Protein AF-D8LXJ6-F1 (afdb_monomer)

InterPro domains:
  IPR001680 WD40 repeat [PF00400] (266-292)
  IPR001680 WD40 repeat [PS50082] (267-301)
  IPR001680 WD40 repeat [SM00320] (244-292)
  IPR013766 Thioredoxin domain [PF00085] (9-90)
  IPR013766 Thioredoxin domain [PS51352] (1-94)
  IPR015943 WD40/YVTN repeat-like-containing domain superfamily [G3DSA:2.130.10.10] (160-304)
  IPR017937 Thioredoxin, conserved site [PS00194] (11-29)
  IPR036249 Thioredoxin-like superfamily [SSF52833] (8-91)
  IPR036322 WD40-repeat-containing domain superfamily [SSF50978] (181-303)

Mean predicted aligned error: 17.0 Å

Sequence (304 aa):
MTTGATTGRWFVKFYAPWCGHCKRLAPTWEELAEATLNEVNIAEVDATQNPQLSKLYNIQGFPTLLFFDSGKYATYNGGRDLDSLKDFVHEGYKSASFSNCPSLPSWYETYIEDLSQRAGRHLGADPFVTCFALMGSGMVIGIVATLVVHCCCCRKPRYEPVSDEKKNDSCKRQSAIMHRKLFILCDNRQIVVYDLATSPTLLCEKESLLKFSLRSIAAFTDGNGYVVGSIEGRVGVEYISSSEQEKPFSFRCHRKTDAYNELCYPVNSICVHPLYRTFATGGADGSVCIWDASAKKRLAIFQE

Structure (mmCIF, N/CA/C/O backbone):
data_AF-D8LXJ6-F1
#
_entry.id   AF-D8LXJ6-F1
#
loop_
_atom_site.group_PDB
_atom_site.id
_atom_site.type_symbol
_atom_site.label_atom_id
_atom_site.label_alt_id
_atom_site.label_comp_id
_atom_site.label_asym_id
_atom_site.label_entity_id
_atom_site.label_seq_id
_atom_site.pdbx_PDB_ins_code
_atom_site.Cartn_x
_atom_site.Cartn_y
_atom_site.Cartn_z
_atom_site.occupancy
_atom_site.B_iso_or_equiv
_atom_site.auth_seq_id
_atom_site.auth_comp_id
_atom_site.auth_asym_id
_atom_site.auth_atom_id
_atom_site.pdbx_PDB_model_num
ATOM 1 N N . MET A 1 1 ? 14.697 1.659 -7.379 1.00 31.14 1 MET A N 1
ATOM 2 C CA . MET A 1 1 ? 15.218 2.740 -8.237 1.00 31.14 1 MET A CA 1
ATOM 3 C C . MET A 1 1 ? 14.258 2.874 -9.401 1.00 31.14 1 MET A C 1
ATOM 5 O O . MET A 1 1 ? 14.197 1.983 -10.233 1.00 31.14 1 MET A O 1
ATOM 9 N N . THR A 1 2 ? 13.407 3.893 -9.367 1.00 31.81 2 THR A N 1
ATOM 10 C CA . THR A 1 2 ? 12.465 4.226 -10.439 1.00 31.81 2 THR A CA 1
ATOM 11 C C . THR A 1 2 ? 13.266 4.676 -11.655 1.00 31.81 2 THR A C 1
ATOM 13 O O . THR A 1 2 ? 14.011 5.650 -11.582 1.00 31.81 2 THR A O 1
ATOM 16 N N . THR A 1 3 ? 13.165 3.922 -12.747 1.00 44.19 3 THR A N 1
ATOM 17 C CA . THR A 1 3 ? 13.714 4.287 -14.053 1.00 44.19 3 THR A CA 1
ATOM 18 C C . THR A 1 3 ? 13.181 5.662 -14.432 1.00 44.19 3 THR A C 1
ATOM 20 O O . THR A 1 3 ? 11.970 5.883 -14.411 1.00 44.19 3 THR A O 1
ATOM 23 N N . GLY A 1 4 ? 14.085 6.602 -14.713 1.00 40.41 4 GLY A N 1
ATOM 24 C CA . GLY A 1 4 ? 13.726 7.943 -15.149 1.00 40.41 4 GLY A CA 1
ATOM 25 C C . GLY A 1 4 ? 12.816 7.858 -16.367 1.00 40.41 4 GLY A C 1
ATOM 26 O O . GLY A 1 4 ? 13.249 7.449 -17.440 1.00 40.41 4 GLY A O 1
ATOM 27 N N . ALA A 1 5 ? 11.550 8.221 -16.188 1.00 42.09 5 ALA A N 1
ATOM 28 C CA . ALA A 1 5 ? 10.666 8.522 -17.294 1.00 42.09 5 ALA A CA 1
ATOM 29 C C . ALA A 1 5 ? 11.186 9.816 -17.926 1.00 42.09 5 ALA A C 1
ATOM 31 O O . ALA A 1 5 ? 10.857 10.912 -17.478 1.00 42.09 5 ALA A O 1
ATOM 32 N N . THR A 1 6 ? 12.052 9.709 -18.930 1.00 52.50 6 THR A N 1
ATOM 33 C CA . THR A 1 6 ? 12.265 10.824 -19.845 1.00 52.50 6 THR A CA 1
ATOM 34 C C . THR A 1 6 ? 10.970 10.955 -20.643 1.00 52.50 6 THR A C 1
ATOM 36 O O . THR A 1 6 ? 10.629 10.102 -21.456 1.00 52.50 6 THR A O 1
ATOM 39 N N . THR A 1 7 ? 10.175 11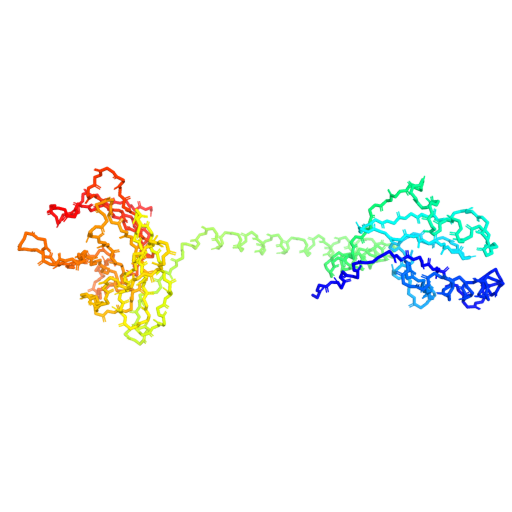.982 -20.350 1.00 62.81 7 THR A N 1
ATOM 40 C CA . THR A 1 7 ? 8.855 12.243 -20.953 1.00 62.81 7 THR A CA 1
ATOM 41 C C . THR A 1 7 ? 8.963 12.774 -22.390 1.00 62.81 7 THR A C 1
ATOM 43 O O . THR A 1 7 ? 8.296 13.739 -22.751 1.00 62.81 7 THR A O 1
ATOM 46 N N . GLY A 1 8 ? 9.835 12.184 -23.211 1.00 78.88 8 GLY A N 1
ATOM 47 C CA . GLY A 1 8 ? 10.121 12.621 -24.577 1.00 78.88 8 GLY A CA 1
ATOM 48 C C . GLY A 1 8 ? 10.236 11.454 -25.553 1.00 78.88 8 GLY A C 1
ATOM 49 O O . GLY A 1 8 ? 10.455 10.313 -25.151 1.00 78.88 8 GLY A O 1
ATOM 50 N N . ARG A 1 9 ? 10.096 11.757 -26.845 1.00 90.88 9 ARG A N 1
ATOM 51 C CA . ARG A 1 9 ? 10.337 10.813 -27.942 1.00 90.88 9 ARG A CA 1
ATOM 52 C C . ARG A 1 9 ? 11.842 10.599 -28.105 1.00 90.88 9 ARG A C 1
ATOM 54 O O . ARG A 1 9 ? 12.604 11.566 -28.020 1.00 90.88 9 ARG A O 1
ATOM 61 N N . TRP A 1 10 ? 12.262 9.358 -28.335 1.00 93.06 10 TRP A N 1
ATOM 62 C CA . TRP A 1 10 ? 13.668 9.012 -28.560 1.00 93.06 10 TRP A CA 1
ATOM 63 C C . TRP A 1 10 ? 13.839 8.217 -29.839 1.00 93.06 10 TRP A C 1
ATOM 65 O O . TRP A 1 10 ? 13.091 7.278 -30.085 1.00 93.06 10 TRP A O 1
ATOM 75 N N . PHE A 1 11 ? 14.876 8.519 -30.606 1.00 95.19 11 PHE A N 1
ATOM 76 C CA . PHE A 1 11 ? 15.315 7.677 -31.705 1.00 95.19 11 PHE A CA 1
ATOM 77 C C . PHE A 1 11 ? 16.725 7.178 -31.405 1.00 95.19 11 PHE A C 1
ATOM 79 O O . PHE A 1 11 ? 17.663 7.961 -31.267 1.00 95.19 11 PHE A O 1
ATOM 86 N N . VAL A 1 12 ? 16.864 5.865 -31.227 1.00 95.50 12 VAL A N 1
ATOM 87 C CA . VAL A 1 12 ? 18.067 5.246 -30.668 1.00 95.50 12 VAL A CA 1
ATOM 88 C C . VAL A 1 12 ? 18.704 4.308 -31.685 1.00 95.50 12 VAL A C 1
ATOM 90 O O . VAL A 1 12 ? 18.067 3.376 -32.184 1.00 95.50 12 VAL A O 1
ATOM 93 N N . LYS A 1 13 ? 19.993 4.524 -31.950 1.00 95.69 13 LYS A N 1
ATOM 94 C CA . LYS A 1 13 ? 20.835 3.664 -32.787 1.00 95.69 13 LYS A CA 1
ATOM 95 C C . LYS A 1 13 ? 21.607 2.671 -31.922 1.00 95.69 13 LYS A C 1
ATOM 97 O O . LYS A 1 13 ? 22.532 3.052 -31.209 1.00 95.69 13 LYS A O 1
ATOM 102 N N . PHE A 1 14 ? 21.289 1.388 -32.051 1.00 96.38 14 PHE A N 1
ATOM 103 C CA . PHE A 1 14 ? 22.109 0.302 -31.516 1.00 96.38 14 PHE A CA 1
ATOM 104 C C . PHE A 1 14 ? 23.222 -0.028 -32.508 1.00 96.38 14 PHE A C 1
ATOM 106 O O . PHE A 1 14 ? 22.954 -0.395 -33.659 1.00 96.38 14 PHE A O 1
ATOM 113 N N . TYR A 1 15 ? 24.473 0.112 -32.072 1.00 95.81 15 TYR A N 1
ATOM 114 C CA . TYR A 1 15 ? 25.644 -0.064 -32.926 1.00 95.81 15 TYR A CA 1
ATOM 115 C C . TYR A 1 15 ? 26.722 -0.941 -32.286 1.00 95.81 15 TYR A C 1
ATOM 117 O O . TYR A 1 15 ? 26.699 -1.219 -31.090 1.00 95.81 15 TYR A O 1
ATOM 125 N N . ALA A 1 16 ? 27.677 -1.356 -33.120 1.00 95.06 16 ALA A N 1
ATOM 126 C CA . ALA A 1 16 ? 28.926 -1.973 -32.695 1.00 95.06 16 ALA A CA 1
ATOM 127 C C . ALA A 1 16 ? 30.115 -1.209 -33.309 1.00 95.06 16 ALA A C 1
ATOM 129 O O . ALA A 1 16 ? 30.064 -0.876 -34.500 1.00 95.06 16 ALA A O 1
ATOM 130 N N . PRO A 1 17 ? 31.201 -0.954 -32.554 1.00 92.38 17 PRO A N 1
ATOM 131 C CA . PRO A 1 17 ? 32.297 -0.074 -32.981 1.00 92.38 17 PRO A CA 1
ATOM 132 C C . PRO A 1 17 ? 33.090 -0.609 -34.182 1.00 92.38 17 PRO A C 1
ATOM 134 O O . PRO A 1 17 ? 33.718 0.148 -34.921 1.00 92.38 17 PRO A O 1
ATOM 137 N N . TRP A 1 18 ? 33.056 -1.918 -34.421 1.00 92.56 18 TRP A N 1
ATOM 138 C CA . TRP A 1 18 ? 33.720 -2.57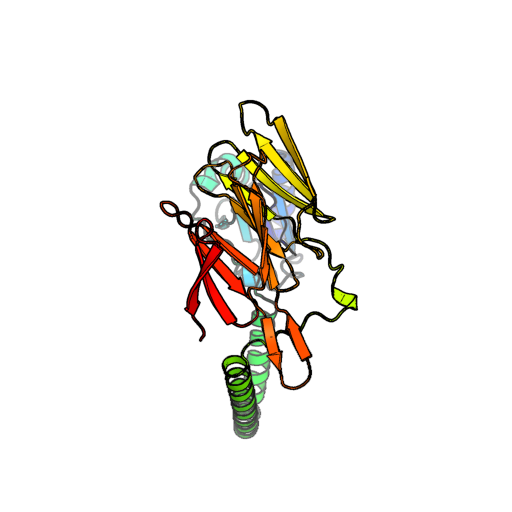2 -35.551 1.00 92.56 18 TRP A CA 1
ATOM 139 C C . TRP A 1 18 ? 32.840 -2.664 -36.810 1.00 92.56 18 TRP A C 1
ATOM 141 O O . TRP A 1 18 ? 33.346 -2.995 -37.881 1.00 92.56 18 TRP A O 1
ATOM 151 N N . CYS A 1 19 ? 31.542 -2.351 -36.733 1.00 94.25 19 CYS A N 1
ATOM 152 C CA . CYS A 1 19 ? 30.626 -2.516 -37.859 1.00 94.25 19 CYS A CA 1
ATOM 153 C C . CYS A 1 19 ? 30.792 -1.403 -38.907 1.00 94.25 19 CYS A C 1
ATOM 155 O O . CYS A 1 19 ? 30.527 -0.226 -38.650 1.00 94.25 19 CYS A O 1
ATOM 157 N N . GLY A 1 20 ? 31.162 -1.782 -40.135 1.00 93.50 20 GLY A N 1
ATOM 158 C CA . GLY A 1 20 ? 31.328 -0.840 -41.247 1.00 93.50 20 GL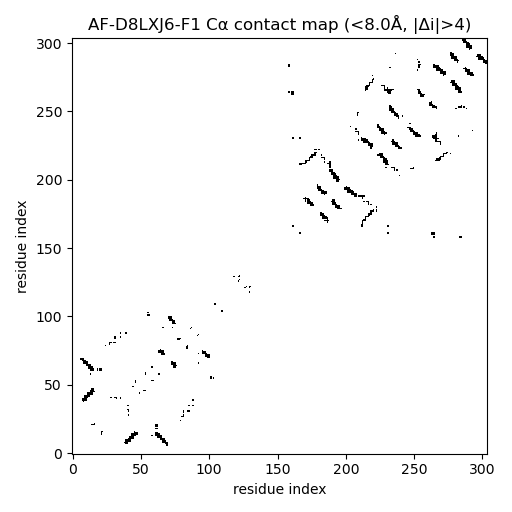Y A CA 1
ATOM 159 C C . GLY A 1 20 ? 30.043 -0.091 -41.628 1.00 93.50 20 GLY A C 1
ATOM 160 O O . GLY A 1 20 ? 30.111 1.079 -41.995 1.00 93.50 20 GLY A O 1
ATOM 161 N N . HIS A 1 21 ? 28.868 -0.721 -41.503 1.00 93.06 21 HIS A N 1
ATOM 162 C CA . HIS A 1 21 ? 27.578 -0.063 -41.759 1.00 93.06 21 HIS A CA 1
ATOM 163 C C . HIS A 1 21 ? 27.251 0.999 -40.700 1.00 93.06 21 HIS A C 1
ATOM 165 O O . HIS A 1 21 ? 26.726 2.054 -41.045 1.00 93.06 21 HIS A O 1
ATOM 171 N N . CYS A 1 22 ? 27.602 0.755 -39.433 1.00 93.81 22 CYS A N 1
ATOM 172 C CA . CYS A 1 22 ? 27.431 1.729 -38.353 1.00 93.81 22 CYS A CA 1
ATOM 173 C C . CYS A 1 22 ? 28.319 2.957 -38.557 1.00 93.81 22 CYS A C 1
ATOM 175 O O . CYS A 1 22 ? 27.839 4.077 -38.423 1.00 93.81 22 CYS A O 1
ATOM 177 N N . LYS A 1 23 ? 29.587 2.749 -38.939 1.00 94.12 23 LYS A N 1
ATOM 178 C CA . LYS A 1 23 ? 30.531 3.845 -39.208 1.00 94.12 23 LYS A CA 1
ATOM 179 C C . LYS A 1 23 ? 30.070 4.748 -40.351 1.00 94.12 23 LYS A C 1
ATOM 181 O O . LYS A 1 23 ? 30.224 5.955 -40.257 1.00 94.12 23 LYS A O 1
ATOM 186 N N . ARG A 1 24 ? 29.474 4.176 -41.406 1.00 94.75 24 ARG A N 1
ATOM 187 C CA . ARG A 1 24 ? 28.915 4.963 -42.521 1.00 94.75 24 ARG A CA 1
ATOM 188 C C . ARG A 1 24 ? 27.677 5.771 -42.132 1.00 94.75 24 ARG A C 1
ATOM 190 O O . ARG A 1 24 ? 27.473 6.833 -42.695 1.00 94.75 24 ARG A O 1
ATOM 197 N N . LEU A 1 25 ? 26.872 5.271 -41.194 1.00 94.69 25 LEU A N 1
ATOM 198 C CA . LEU A 1 25 ? 25.672 5.960 -40.707 1.00 94.69 25 LEU A CA 1
ATOM 199 C C . LEU A 1 25 ? 25.985 7.035 -39.653 1.00 94.69 25 LEU A C 1
ATOM 201 O O . LEU A 1 25 ? 25.170 7.922 -39.444 1.00 94.69 25 LEU A O 1
ATOM 205 N N . ALA A 1 26 ? 27.133 6.952 -38.975 1.00 94.00 26 ALA A N 1
ATOM 206 C CA . ALA A 1 26 ? 27.517 7.874 -37.907 1.00 94.00 26 ALA A CA 1
ATOM 207 C C . ALA A 1 26 ? 27.395 9.371 -38.274 1.00 94.00 26 ALA A C 1
ATOM 209 O O . ALA A 1 26 ? 26.663 10.046 -37.555 1.00 94.00 26 ALA A O 1
ATOM 210 N N . PRO A 1 27 ? 27.981 9.879 -39.382 1.00 95.62 27 PRO A N 1
ATOM 211 C CA . PRO A 1 27 ? 27.884 11.306 -39.711 1.00 95.62 27 PRO A CA 1
ATOM 212 C C . PRO A 1 27 ? 26.437 11.750 -39.970 1.00 95.62 27 PRO A C 1
ATOM 214 O O . PRO A 1 27 ? 25.983 12.747 -39.428 1.00 95.62 27 PRO A O 1
ATOM 217 N N . THR A 1 28 ? 25.660 10.952 -40.709 1.00 95.75 28 THR A N 1
ATOM 218 C CA . THR A 1 28 ? 24.237 11.231 -40.962 1.00 95.75 28 THR A CA 1
ATOM 219 C C . THR A 1 28 ? 23.403 11.219 -39.677 1.00 95.75 28 THR A C 1
ATOM 221 O O . THR A 1 28 ? 22.424 11.948 -39.559 1.00 95.75 28 THR A O 1
ATOM 224 N N . TRP A 1 29 ? 23.776 10.388 -38.701 1.00 95.88 29 TRP A N 1
ATOM 225 C CA . TRP A 1 29 ? 23.101 10.312 -37.405 1.00 95.88 29 TRP A CA 1
ATOM 226 C C . TRP A 1 29 ? 23.367 11.547 -36.537 1.00 95.88 29 TRP A C 1
ATOM 228 O O . TRP A 1 29 ? 22.466 12.003 -35.837 1.00 95.88 29 TRP A O 1
ATOM 238 N N . GLU A 1 30 ? 24.583 12.090 -36.597 1.00 95.00 30 GLU A N 1
ATOM 239 C CA . GLU A 1 30 ? 24.955 13.345 -35.931 1.00 95.00 30 GLU A CA 1
ATOM 240 C C . GLU A 1 30 ? 24.232 14.540 -36.570 1.00 95.00 30 GLU A C 1
ATOM 242 O O . GLU A 1 30 ? 23.593 15.314 -35.862 1.00 95.00 30 GLU A O 1
ATOM 247 N N . GLU A 1 31 ? 24.209 14.624 -37.905 1.00 94.88 31 GLU A N 1
ATOM 248 C CA . GLU A 1 31 ? 23.452 15.655 -38.635 1.00 94.88 31 GLU A CA 1
ATOM 249 C C . GLU A 1 31 ? 21.944 15.600 -38.335 1.00 94.88 31 GLU A C 1
ATOM 251 O O . GLU A 1 31 ? 21.286 16.635 -38.206 1.00 94.88 31 GLU A O 1
ATOM 256 N N . LEU A 1 32 ? 21.378 14.396 -38.191 1.00 94.12 32 LEU A N 1
ATOM 257 C CA . LEU A 1 32 ? 19.988 14.219 -37.767 1.00 94.12 32 LEU A CA 1
ATOM 258 C C . LEU A 1 32 ? 19.764 14.775 -36.355 1.00 94.12 32 LEU A C 1
ATOM 260 O O . LEU A 1 32 ? 18.778 15.472 -36.135 1.00 94.12 32 LEU A O 1
ATOM 264 N N . ALA A 1 33 ? 20.674 14.490 -35.418 1.00 93.44 33 ALA A N 1
ATOM 265 C CA . ALA A 1 33 ? 20.586 14.970 -34.040 1.00 93.44 33 ALA A CA 1
ATOM 266 C C . ALA A 1 33 ? 20.579 16.500 -33.950 1.00 93.44 33 ALA A C 1
ATOM 268 O O . ALA A 1 33 ? 19.810 17.062 -33.168 1.00 93.44 33 ALA A O 1
ATOM 269 N N . GLU A 1 34 ? 21.389 17.169 -34.771 1.00 92.62 34 GLU A N 1
ATOM 270 C CA . GLU A 1 34 ? 21.394 18.629 -34.868 1.00 92.62 34 GLU A CA 1
ATOM 271 C C . GLU A 1 34 ? 20.102 19.167 -35.495 1.00 92.62 34 GLU A C 1
ATOM 273 O O . GLU A 1 34 ? 19.536 20.147 -35.009 1.00 92.62 34 GLU A O 1
ATOM 278 N N . ALA A 1 35 ? 19.597 18.512 -36.544 1.00 89.62 35 ALA A N 1
ATOM 279 C CA . ALA A 1 35 ? 18.405 18.961 -37.258 1.00 89.62 35 ALA A CA 1
ATOM 280 C C . ALA A 1 35 ? 17.100 18.790 -36.462 1.00 89.62 35 ALA A C 1
ATOM 282 O O . ALA A 1 35 ? 16.162 19.553 -36.677 1.00 89.62 35 ALA A O 1
ATOM 283 N N . THR A 1 36 ? 17.020 17.808 -35.559 1.00 88.12 36 THR A N 1
ATOM 284 C CA . THR A 1 36 ? 15.800 17.494 -34.788 1.00 88.12 36 THR A CA 1
ATOM 285 C C . THR A 1 36 ? 15.872 17.963 -33.334 1.00 88.12 36 THR A C 1
ATOM 287 O O . THR A 1 36 ? 15.129 17.472 -32.475 1.00 88.12 36 THR A O 1
ATOM 290 N N . LEU A 1 37 ? 16.773 18.906 -33.040 1.00 81.12 37 LEU A N 1
ATOM 291 C CA . LEU A 1 37 ? 16.967 19.464 -31.708 1.00 81.12 37 LEU A CA 1
ATOM 292 C C . LEU A 1 37 ? 15.640 20.044 -31.178 1.00 81.12 37 LEU A C 1
ATOM 294 O O . LEU A 1 37 ? 15.038 20.913 -31.803 1.00 81.12 37 LEU A O 1
ATOM 298 N N . ASN A 1 38 ? 15.204 19.583 -30.001 1.00 81.25 38 ASN A N 1
ATOM 299 C CA . ASN A 1 38 ? 13.930 19.907 -29.328 1.00 81.25 38 ASN A CA 1
ATOM 300 C C . ASN A 1 38 ? 12.660 19.181 -29.823 1.00 81.25 38 ASN A C 1
ATOM 302 O O . ASN A 1 38 ? 11.626 19.301 -29.166 1.00 81.25 38 ASN A O 1
ATOM 306 N N . GLU A 1 39 ? 12.706 18.396 -30.905 1.00 84.88 39 GLU A N 1
ATOM 307 C CA . GLU A 1 39 ? 11.549 17.598 -31.354 1.00 84.88 39 GLU A CA 1
ATOM 308 C C . GLU A 1 39 ? 11.613 16.145 -30.875 1.00 84.88 39 GLU A C 1
ATOM 310 O O . GLU A 1 39 ? 10.650 15.621 -30.302 1.00 84.88 39 GLU A O 1
ATOM 315 N N . VAL A 1 40 ? 12.754 15.495 -31.119 1.00 90.12 40 VAL A N 1
ATOM 316 C CA . VAL A 1 40 ? 13.029 14.099 -30.767 1.00 90.12 40 VAL A CA 1
ATOM 317 C C . VAL A 1 40 ? 14.470 13.988 -30.293 1.00 90.12 40 VAL A C 1
ATOM 319 O O . VAL A 1 40 ? 15.387 14.544 -30.893 1.00 90.12 40 VAL A O 1
ATOM 322 N N . ASN A 1 41 ? 14.677 13.242 -29.213 1.00 92.12 41 ASN A N 1
ATOM 323 C CA . ASN A 1 41 ? 16.009 12.991 -28.685 1.00 92.12 41 ASN A CA 1
ATOM 324 C C . ASN A 1 41 ? 16.693 11.892 -29.503 1.00 92.12 41 ASN A C 1
ATOM 326 O O . ASN A 1 41 ? 16.208 10.761 -29.552 1.00 92.12 41 ASN A O 1
ATOM 330 N N . ILE A 1 42 ? 17.825 12.205 -30.122 1.00 94.19 42 ILE A N 1
ATOM 331 C CA . ILE A 1 42 ? 18.628 11.233 -30.864 1.00 94.19 42 ILE A CA 1
ATOM 332 C C . ILE A 1 42 ? 19.700 10.665 -29.932 1.00 94.19 42 ILE A C 1
ATOM 334 O O . ILE A 1 42 ? 20.410 11.412 -29.263 1.00 94.19 42 ILE A O 1
ATOM 338 N N . ALA A 1 43 ? 19.814 9.339 -29.865 1.00 94.38 43 ALA A N 1
ATOM 339 C CA . ALA A 1 43 ? 20.801 8.667 -29.026 1.00 94.38 43 ALA A CA 1
ATOM 340 C C . ALA A 1 43 ? 21.478 7.513 -29.761 1.00 94.38 43 ALA A C 1
ATOM 342 O O . ALA A 1 43 ? 20.975 6.974 -30.751 1.00 94.38 43 ALA A O 1
ATOM 343 N N . GLU A 1 44 ? 22.625 7.099 -29.243 1.00 94.06 44 GLU A N 1
ATOM 344 C CA . GLU A 1 44 ? 23.313 5.901 -29.688 1.00 94.06 44 GLU A CA 1
ATOM 345 C C . GLU A 1 44 ? 23.758 5.055 -28.502 1.00 94.06 44 GLU A C 1
ATOM 347 O O . GLU A 1 44 ? 24.075 5.561 -27.428 1.00 94.06 44 GLU A O 1
ATOM 352 N N . VAL A 1 45 ? 23.734 3.743 -28.701 1.00 94.44 45 VAL A N 1
ATOM 353 C CA . VAL A 1 45 ? 24.061 2.761 -27.676 1.00 94.44 45 VAL A CA 1
ATOM 354 C C . VAL A 1 45 ? 25.023 1.750 -28.267 1.00 94.44 45 VAL A C 1
ATOM 356 O O . VAL A 1 45 ? 24.698 1.065 -29.244 1.00 94.44 45 VAL A O 1
ATOM 359 N N . ASP A 1 46 ? 26.189 1.623 -27.635 1.00 94.31 46 ASP A N 1
ATOM 360 C CA . ASP A 1 46 ? 27.104 0.526 -27.918 1.00 94.31 46 ASP A CA 1
ATOM 361 C C . ASP A 1 46 ? 26.525 -0.775 -27.344 1.00 94.31 46 ASP A C 1
ATOM 363 O O . ASP A 1 46 ? 26.544 -1.040 -26.134 1.00 94.31 46 ASP A O 1
ATOM 367 N N . ALA A 1 47 ? 25.988 -1.590 -28.245 1.00 92.00 47 ALA A N 1
ATOM 368 C CA . ALA A 1 47 ? 25.386 -2.878 -27.943 1.00 92.00 47 ALA A CA 1
ATOM 369 C C . ALA A 1 47 ? 26.418 -3.923 -27.488 1.00 92.00 47 ALA A C 1
ATOM 371 O O . ALA A 1 47 ? 26.045 -4.905 -26.842 1.00 92.00 47 ALA A O 1
ATOM 372 N N . THR A 1 48 ? 27.707 -3.720 -27.792 1.00 89.94 48 THR A N 1
ATOM 373 C CA . THR A 1 48 ? 28.793 -4.636 -27.406 1.00 89.94 48 THR A CA 1
ATOM 374 C C . THR A 1 48 ? 29.170 -4.499 -25.937 1.00 89.94 48 THR A C 1
ATOM 376 O O . THR A 1 48 ? 29.480 -5.498 -25.293 1.00 89.94 48 THR A O 1
ATOM 379 N N . GLN A 1 49 ? 29.068 -3.288 -25.387 1.00 91.12 49 GLN A N 1
ATOM 380 C CA . GLN A 1 49 ? 29.265 -3.030 -23.958 1.00 91.12 49 GLN A CA 1
ATOM 381 C C . GLN A 1 49 ? 28.004 -3.331 -23.132 1.00 91.12 49 GLN A C 1
ATOM 383 O O . GLN A 1 49 ? 28.085 -3.535 -21.924 1.00 91.12 49 GLN A O 1
ATOM 388 N N . ASN A 1 50 ? 26.834 -3.402 -23.779 1.0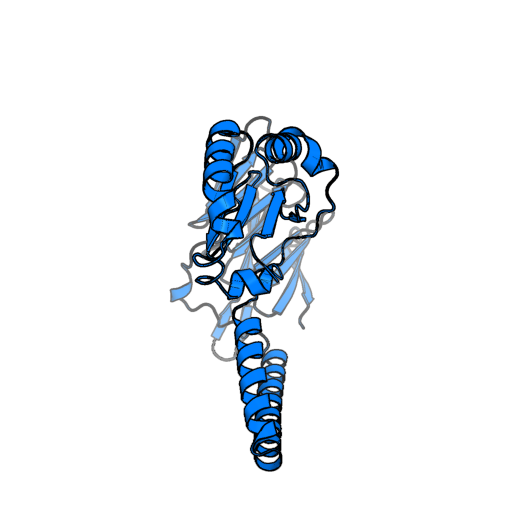0 86.88 50 ASN A N 1
ATOM 389 C CA . ASN A 1 50 ? 25.533 -3.566 -23.125 1.00 86.88 50 ASN A CA 1
ATOM 390 C C . ASN A 1 50 ? 24.770 -4.805 -23.645 1.00 86.88 50 ASN A C 1
ATOM 392 O O . ASN A 1 50 ? 23.683 -4.673 -24.217 1.00 86.88 50 ASN A O 1
ATOM 396 N N . PRO A 1 51 ? 25.282 -6.034 -23.431 1.00 84.31 51 PRO A N 1
ATOM 397 C CA . PRO A 1 51 ? 24.675 -7.254 -23.975 1.00 84.31 51 PRO A CA 1
ATOM 398 C C . PRO A 1 51 ? 23.275 -7.533 -23.411 1.00 84.31 51 PRO A C 1
ATOM 400 O O . PRO A 1 51 ? 22.421 -8.069 -24.113 1.00 84.31 51 PRO A O 1
ATOM 403 N N . GLN A 1 52 ? 23.014 -7.129 -22.163 1.00 83.81 52 GLN A N 1
ATOM 404 C CA . GLN A 1 52 ? 21.701 -7.284 -21.528 1.00 83.81 52 GLN A CA 1
ATOM 405 C C . GLN A 1 52 ? 20.624 -6.467 -22.246 1.00 83.81 52 GLN A C 1
ATOM 407 O O . GLN A 1 52 ? 19.534 -6.969 -22.503 1.00 83.81 52 GLN A O 1
ATOM 412 N N . LEU A 1 53 ? 20.946 -5.232 -22.634 1.00 87.62 53 LEU A N 1
ATOM 413 C CA . LEU A 1 53 ? 20.025 -4.359 -23.356 1.00 87.62 53 LEU A CA 1
ATOM 414 C C . LEU A 1 53 ? 19.765 -4.879 -24.778 1.00 87.62 53 LEU A C 1
ATOM 416 O O . LEU A 1 53 ? 18.632 -4.851 -25.254 1.00 87.62 53 LEU A O 1
ATOM 420 N N . SER A 1 54 ? 20.800 -5.426 -25.418 1.00 89.06 54 SER A N 1
ATOM 421 C CA . SER A 1 54 ? 20.697 -6.082 -26.725 1.00 89.06 54 SER A CA 1
ATOM 422 C C . SER A 1 54 ? 19.791 -7.313 -26.680 1.00 89.06 54 SER A C 1
ATOM 424 O O . SER A 1 54 ? 18.949 -7.479 -27.559 1.00 89.06 54 SER A O 1
ATOM 426 N N . LYS A 1 55 ? 19.906 -8.145 -25.633 1.00 87.62 55 LYS A N 1
ATOM 427 C CA . LYS A 1 55 ? 19.001 -9.283 -25.394 1.00 87.62 55 LYS A CA 1
ATOM 428 C C . LYS A 1 55 ? 17.571 -8.797 -25.139 1.00 87.62 55 LYS A C 1
ATOM 430 O O . LYS A 1 55 ? 16.639 -9.336 -25.727 1.00 87.62 55 LYS A O 1
ATOM 435 N N . LEU A 1 56 ? 17.409 -7.758 -24.316 1.00 88.38 56 LEU A N 1
ATOM 436 C CA . LEU A 1 56 ? 16.112 -7.206 -23.922 1.00 88.38 56 LEU A CA 1
ATOM 437 C C . LEU A 1 56 ? 15.297 -6.705 -25.125 1.00 88.38 56 LEU A C 1
ATOM 439 O O . LEU A 1 56 ? 14.116 -7.016 -25.234 1.00 88.38 56 LEU A O 1
ATOM 443 N N . TYR A 1 57 ? 15.932 -5.980 -26.048 1.00 90.44 57 TYR A N 1
ATOM 444 C CA . TYR A 1 57 ? 15.294 -5.468 -27.269 1.00 90.44 57 TYR A CA 1
ATOM 445 C C . TYR A 1 57 ? 15.474 -6.376 -28.496 1.00 90.44 57 TYR A C 1
ATOM 447 O O . TYR A 1 57 ? 15.150 -5.972 -29.612 1.00 90.44 57 TYR A O 1
ATOM 455 N N . ASN A 1 58 ? 15.970 -7.602 -28.301 1.00 89.56 58 ASN A N 1
ATOM 456 C CA . ASN A 1 58 ? 16.183 -8.603 -29.348 1.00 89.56 58 ASN A CA 1
ATOM 457 C C . ASN A 1 58 ? 16.990 -8.080 -30.559 1.00 89.56 58 ASN A C 1
ATOM 459 O O . ASN A 1 58 ? 16.613 -8.269 -31.717 1.00 89.56 58 ASN A O 1
ATOM 463 N N . ILE A 1 59 ? 18.108 -7.401 -30.297 1.00 92.69 59 ILE A N 1
ATOM 464 C CA . ILE A 1 59 ? 18.984 -6.842 -31.332 1.00 92.69 59 ILE A CA 1
ATOM 465 C C . ILE A 1 59 ? 19.810 -7.967 -31.971 1.00 92.69 59 ILE A C 1
ATOM 467 O O . ILE A 1 59 ? 20.761 -8.466 -31.375 1.00 92.69 59 ILE A O 1
ATOM 471 N N . GLN A 1 60 ? 19.450 -8.356 -33.196 1.00 88.69 60 GLN A N 1
ATOM 472 C CA . GLN A 1 60 ? 20.088 -9.459 -33.938 1.00 88.69 60 GLN A CA 1
ATOM 473 C C . GLN A 1 60 ? 21.189 -8.998 -34.912 1.00 88.69 60 GLN A C 1
ATOM 475 O O . GLN A 1 60 ? 21.955 -9.813 -35.422 1.00 88.69 60 GLN A O 1
ATOM 480 N N . GLY A 1 61 ? 21.282 -7.697 -35.197 1.00 91.31 61 GLY A N 1
ATOM 481 C CA . GLY A 1 61 ? 22.243 -7.151 -36.155 1.00 91.31 61 GLY A CA 1
ATOM 482 C C . GLY A 1 61 ? 22.451 -5.646 -36.005 1.00 91.31 61 GLY A C 1
ATOM 483 O O . GLY A 1 61 ? 21.705 -4.966 -35.300 1.00 91.31 61 GLY A O 1
ATOM 484 N N . PHE A 1 62 ? 23.479 -5.117 -36.674 1.00 93.50 62 PHE A N 1
ATOM 485 C CA . PHE A 1 62 ? 23.879 -3.713 -36.552 1.00 93.50 62 PHE A CA 1
ATOM 486 C C . PHE A 1 62 ? 23.991 -3.012 -37.917 1.00 93.50 62 PHE A C 1
ATOM 488 O O . PHE A 1 62 ? 24.536 -3.602 -38.853 1.00 93.50 62 PHE A O 1
ATOM 495 N N . PRO A 1 63 ? 23.581 -1.733 -38.031 1.00 94.38 63 PRO A N 1
ATOM 496 C CA . PRO A 1 63 ? 22.859 -0.951 -37.024 1.00 94.38 63 PRO A CA 1
ATOM 497 C C . PRO A 1 63 ? 21.375 -1.344 -36.952 1.00 94.38 63 PRO A C 1
ATOM 499 O O . PRO A 1 63 ? 20.746 -1.562 -37.989 1.00 94.38 63 PRO A O 1
ATOM 502 N N . THR A 1 64 ? 20.818 -1.358 -35.740 1.00 95.88 64 THR A N 1
ATOM 503 C CA . THR A 1 64 ? 19.366 -1.448 -35.509 1.00 95.88 64 THR A CA 1
ATOM 504 C C . THR A 1 64 ? 18.867 -0.115 -34.962 1.00 95.88 64 THR A C 1
ATOM 506 O O . THR A 1 64 ? 19.455 0.426 -34.025 1.00 95.88 64 THR A O 1
ATOM 509 N N . LEU A 1 65 ? 17.810 0.427 -35.566 1.00 96.19 65 LEU A N 1
ATOM 510 C CA . LEU A 1 65 ? 17.256 1.741 -35.242 1.00 96.19 65 LEU A CA 1
ATOM 511 C C . LEU A 1 65 ? 15.882 1.560 -34.594 1.00 96.19 65 LEU A C 1
ATOM 513 O O . LEU A 1 65 ? 14.975 1.011 -35.220 1.00 96.19 65 LEU A O 1
ATOM 517 N N . LEU A 1 66 ? 15.738 2.000 -33.344 1.00 95.12 66 LEU A N 1
ATOM 518 C CA . LEU A 1 66 ? 14.501 1.878 -32.573 1.00 95.12 66 LEU A CA 1
ATOM 519 C C . LEU A 1 66 ? 13.987 3.255 -32.165 1.00 95.12 66 LEU A C 1
ATOM 521 O O . LEU A 1 66 ? 14.727 4.060 -31.602 1.00 95.12 66 LEU A O 1
ATOM 525 N N . PHE A 1 67 ? 12.710 3.508 -32.423 1.00 94.50 67 PHE A N 1
ATOM 526 C CA . PHE A 1 67 ? 12.018 4.726 -32.022 1.00 94.50 67 PHE A CA 1
ATOM 527 C C . PHE A 1 67 ? 11.146 4.452 -30.805 1.00 94.50 67 PHE A C 1
ATOM 529 O O . PHE A 1 67 ? 10.340 3.529 -30.837 1.00 94.50 67 PHE A O 1
ATOM 536 N N . PHE A 1 68 ? 11.286 5.247 -29.753 1.00 92.94 68 PHE A N 1
ATOM 537 C CA . PHE A 1 68 ? 10.583 5.105 -28.488 1.00 92.94 68 PHE A CA 1
ATOM 538 C C . PHE A 1 68 ? 9.631 6.273 -28.275 1.00 92.94 68 PHE A C 1
ATOM 540 O O . PHE A 1 68 ? 10.023 7.438 -28.364 1.00 92.94 68 PHE A O 1
ATOM 547 N N . ASP A 1 69 ? 8.394 5.947 -27.922 1.00 90.12 69 ASP A N 1
ATOM 548 C CA . ASP A 1 69 ? 7.378 6.918 -27.546 1.00 90.12 69 ASP A CA 1
ATOM 549 C C . ASP A 1 69 ? 6.444 6.311 -26.498 1.00 90.12 69 ASP A C 1
ATOM 551 O O . ASP A 1 69 ? 5.932 5.203 -26.665 1.00 90.12 69 ASP A O 1
ATOM 555 N N . SER A 1 70 ? 6.224 7.039 -25.403 1.00 86.81 70 SER A N 1
ATOM 556 C CA . SER A 1 70 ? 5.189 6.726 -24.411 1.00 86.81 70 SER A CA 1
ATOM 557 C C . SER A 1 70 ? 5.219 5.274 -23.890 1.00 86.81 70 SER A C 1
ATOM 559 O O . SER A 1 70 ? 4.185 4.618 -23.763 1.00 86.81 70 SER A O 1
ATOM 561 N N . GLY A 1 71 ? 6.417 4.750 -23.599 1.00 85.88 71 GLY A N 1
ATOM 562 C CA . GLY A 1 71 ? 6.607 3.383 -23.084 1.00 85.88 71 GLY A CA 1
ATOM 563 C C . GLY A 1 71 ? 6.458 2.274 -24.133 1.00 85.88 71 GLY A C 1
ATOM 564 O O . GLY A 1 71 ? 6.393 1.095 -23.781 1.00 85.88 71 GLY A O 1
ATOM 565 N N . LYS A 1 72 ? 6.409 2.638 -25.415 1.00 90.62 72 LYS A N 1
ATOM 566 C CA . LYS A 1 72 ? 6.405 1.728 -26.560 1.00 90.62 72 LYS A CA 1
ATOM 567 C C . LYS A 1 72 ? 7.605 2.006 -27.455 1.00 90.62 72 LYS A C 1
ATOM 569 O O . LYS A 1 72 ? 8.174 3.095 -27.414 1.00 90.62 72 LYS A O 1
ATOM 574 N N . TYR A 1 73 ? 7.963 1.036 -28.286 1.00 93.19 73 TYR A N 1
ATOM 575 C CA . TYR A 1 73 ? 9.017 1.179 -29.278 1.00 93.19 73 TYR A CA 1
ATOM 576 C C . TYR A 1 73 ? 8.612 0.605 -30.638 1.00 93.19 73 TYR A C 1
ATOM 578 O O . TYR A 1 73 ? 7.821 -0.333 -30.716 1.00 93.19 73 TYR A O 1
ATOM 586 N N . ALA A 1 74 ? 9.167 1.153 -31.713 1.00 93.75 74 ALA A N 1
ATOM 587 C CA . ALA A 1 74 ? 8.989 0.680 -33.078 1.00 93.75 74 ALA A CA 1
ATOM 588 C C . ALA A 1 74 ? 10.346 0.545 -33.776 1.00 93.75 74 ALA A C 1
ATOM 590 O O . ALA A 1 74 ? 11.236 1.379 -33.602 1.00 93.75 74 ALA A O 1
ATOM 591 N N . THR A 1 75 ? 10.503 -0.502 -34.583 1.00 94.12 75 THR A N 1
ATOM 592 C CA . THR A 1 75 ? 11.716 -0.717 -35.380 1.00 94.12 75 THR A CA 1
ATOM 593 C C . THR A 1 75 ? 11.630 0.057 -36.688 1.00 94.12 75 THR A C 1
ATOM 595 O O . THR A 1 75 ? 10.668 -0.102 -37.441 1.00 94.12 75 THR A O 1
ATOM 598 N N . TYR A 1 76 ? 12.651 0.856 -36.988 1.00 94.50 76 TYR A N 1
ATOM 599 C CA . TYR A 1 76 ? 12.764 1.559 -38.260 1.00 94.50 76 TYR A CA 1
ATOM 600 C C . TYR A 1 76 ? 13.559 0.730 -39.277 1.00 94.50 76 TYR A C 1
ATOM 602 O O . TYR A 1 76 ? 14.712 0.372 -39.039 1.00 94.50 76 TYR A O 1
ATOM 610 N N . ASN A 1 77 ? 12.938 0.463 -40.428 1.00 91.19 77 ASN A N 1
ATOM 611 C CA . ASN A 1 77 ? 13.513 -0.330 -41.523 1.00 91.19 77 ASN A CA 1
ATOM 612 C C . ASN A 1 77 ? 13.638 0.461 -42.844 1.00 91.19 77 ASN A C 1
ATOM 614 O O . ASN A 1 77 ? 13.843 -0.146 -43.893 1.00 91.19 77 ASN A O 1
ATOM 618 N N . GLY A 1 78 ? 13.465 1.787 -42.813 1.00 91.06 78 GLY A N 1
ATOM 619 C CA . GLY A 1 78 ? 13.506 2.643 -44.004 1.00 91.06 78 GLY A CA 1
ATOM 620 C C . GLY A 1 78 ? 14.920 3.015 -44.471 1.00 91.06 78 GLY A C 1
ATOM 621 O O . GLY A 1 78 ? 15.919 2.423 -44.048 1.00 91.06 78 GLY A O 1
ATOM 622 N N . GLY A 1 79 ? 14.995 4.018 -45.353 1.00 92.94 79 GLY A N 1
ATOM 623 C CA . GLY A 1 79 ? 16.247 4.584 -45.866 1.00 92.94 79 GLY A CA 1
ATOM 624 C C . GLY A 1 79 ? 17.157 5.121 -44.757 1.00 92.94 79 GLY A C 1
ATOM 625 O O . GLY A 1 79 ? 16.695 5.549 -43.701 1.00 92.94 79 GLY A O 1
ATOM 626 N N . ARG A 1 80 ? 18.473 5.051 -44.968 1.00 93.06 80 ARG A N 1
ATOM 627 C CA . ARG A 1 80 ? 19.497 5.493 -43.996 1.00 93.06 80 ARG A CA 1
ATOM 628 C C . ARG A 1 80 ? 20.148 6.828 -44.378 1.00 93.06 80 ARG A C 1
ATOM 630 O O . ARG A 1 80 ? 21.151 7.208 -43.785 1.00 93.06 80 ARG A O 1
ATOM 637 N N . ASP A 1 81 ? 19.609 7.480 -45.395 1.00 93.75 81 ASP A N 1
ATOM 638 C CA . ASP A 1 81 ? 19.882 8.856 -45.789 1.00 93.75 81 ASP A CA 1
ATOM 639 C C . ASP A 1 81 ? 19.209 9.853 -44.833 1.00 93.75 81 ASP A C 1
ATOM 641 O O . ASP A 1 81 ? 18.256 9.519 -44.127 1.00 93.75 81 ASP A O 1
ATOM 645 N N . LEU A 1 82 ? 19.734 11.079 -44.799 1.00 92.50 82 LEU A N 1
ATOM 646 C CA . LEU A 1 82 ? 19.282 12.117 -43.874 1.00 92.50 82 LEU A CA 1
ATOM 647 C C . LEU A 1 82 ? 17.798 12.457 -44.067 1.00 92.50 82 LEU A C 1
ATOM 649 O O . LEU A 1 82 ? 17.080 12.624 -43.083 1.00 92.50 82 LEU A O 1
ATOM 653 N N . ASP A 1 83 ? 17.347 12.533 -45.320 1.00 93.69 83 ASP A N 1
ATOM 654 C CA . ASP A 1 83 ? 15.984 12.936 -45.666 1.00 93.69 83 ASP A CA 1
ATOM 655 C C . ASP A 1 83 ? 14.966 11.885 -45.207 1.00 93.69 83 ASP A C 1
ATOM 657 O O . ASP A 1 83 ? 14.044 12.213 -44.462 1.00 93.69 83 ASP A O 1
ATOM 661 N N . SER A 1 84 ? 15.203 10.599 -45.499 1.00 93.75 84 SER A N 1
ATOM 662 C CA . SER A 1 84 ? 14.344 9.505 -45.020 1.00 93.75 84 SER A CA 1
ATOM 663 C C . SER A 1 84 ? 14.238 9.458 -43.493 1.00 93.75 84 SER A C 1
ATOM 665 O O . SER A 1 84 ? 13.175 9.166 -42.939 1.00 93.75 84 SER A O 1
ATOM 667 N N . LEU A 1 85 ? 15.341 9.737 -42.788 1.00 94.19 85 LEU A N 1
ATOM 668 C CA . LEU A 1 85 ? 15.355 9.759 -41.326 1.00 94.19 85 LEU A CA 1
ATOM 669 C C . LEU A 1 85 ? 14.572 10.954 -40.764 1.00 94.19 85 LEU A C 1
ATOM 671 O O . LEU A 1 85 ? 13.842 10.785 -39.786 1.00 94.19 85 LEU A O 1
ATOM 675 N N . LYS A 1 86 ? 14.678 12.135 -41.384 1.00 93.19 86 LYS A N 1
ATOM 676 C CA . LYS A 1 86 ? 13.896 13.324 -41.010 1.00 93.19 86 LYS A CA 1
ATOM 677 C C . LYS A 1 86 ? 12.404 13.106 -41.232 1.00 93.19 86 LYS A C 1
ATOM 679 O O . LYS A 1 86 ? 11.616 13.333 -40.313 1.00 93.19 86 LYS A O 1
ATOM 684 N N . ASP A 1 87 ? 12.025 12.588 -42.396 1.00 93.06 87 ASP A N 1
ATOM 685 C CA . ASP A 1 87 ? 10.630 12.288 -42.733 1.00 93.06 87 ASP A CA 1
ATOM 686 C C . ASP A 1 87 ? 10.006 11.328 -41.712 1.00 93.06 87 AS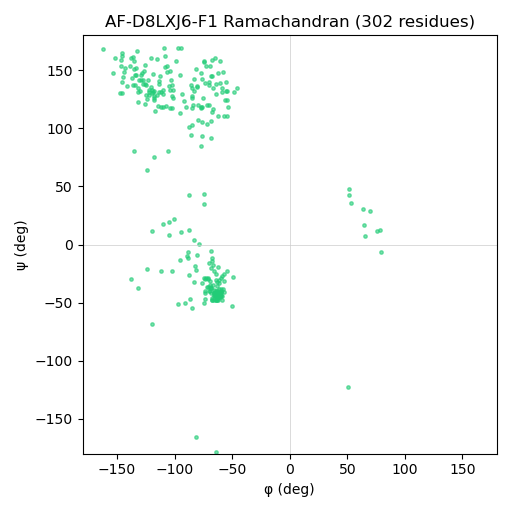P A C 1
ATOM 688 O O . ASP A 1 87 ? 8.868 11.506 -41.256 1.00 93.06 87 ASP A O 1
ATOM 692 N N . PHE A 1 88 ? 10.779 10.327 -41.283 1.00 93.19 88 PHE A N 1
ATOM 693 C CA . PHE A 1 88 ? 10.345 9.403 -40.247 1.00 93.19 88 PHE A CA 1
ATOM 694 C C . PHE A 1 88 ? 10.139 10.082 -38.888 1.00 93.19 88 PHE A C 1
ATOM 696 O O . PHE A 1 88 ? 9.133 9.818 -38.227 1.00 93.19 88 PHE A O 1
ATOM 703 N N . VAL A 1 89 ? 11.058 10.958 -38.473 1.00 91.19 89 VAL A N 1
ATOM 704 C CA . VAL A 1 89 ? 10.992 11.667 -37.186 1.00 91.19 89 VAL A CA 1
ATOM 705 C C . VAL A 1 89 ? 9.809 12.640 -37.118 1.00 91.19 89 VAL A C 1
ATOM 707 O O . VAL A 1 89 ? 9.150 12.714 -36.077 1.00 91.19 89 VAL A O 1
ATOM 710 N N . HIS A 1 90 ? 9.498 13.345 -38.208 1.00 89.38 90 HIS A N 1
ATOM 711 C CA . HIS A 1 90 ? 8.406 14.321 -38.225 1.00 89.38 90 HIS A CA 1
ATOM 712 C C . HIS A 1 90 ? 7.020 13.658 -38.251 1.00 89.38 90 HIS A C 1
ATOM 714 O O . HIS A 1 90 ? 6.162 13.982 -37.422 1.00 89.38 90 HIS A O 1
ATOM 720 N N . GLU A 1 91 ? 6.788 12.704 -39.160 1.00 87.12 91 GLU A N 1
ATOM 721 C CA . GLU A 1 91 ? 5.457 12.102 -39.342 1.00 87.12 91 GLU A CA 1
ATOM 722 C C . GLU A 1 91 ? 5.467 10.585 -39.543 1.00 87.12 91 GLU A C 1
ATOM 724 O O . GLU A 1 91 ? 4.521 9.913 -39.118 1.00 87.12 91 GLU A O 1
ATOM 729 N N . GLY A 1 92 ? 6.528 10.022 -40.131 1.00 83.31 92 GLY A N 1
ATOM 730 C CA . GLY A 1 92 ? 6.562 8.605 -40.499 1.00 83.31 92 GLY A CA 1
ATOM 731 C C . GLY A 1 92 ? 6.424 7.645 -39.314 1.00 83.31 92 GLY A C 1
ATOM 732 O O . GLY A 1 92 ? 5.808 6.586 -39.465 1.00 83.31 92 GLY A O 1
ATOM 733 N N . TYR A 1 93 ? 6.883 8.020 -38.114 1.00 87.56 93 TYR A N 1
ATOM 734 C CA . TYR A 1 93 ? 6.755 7.185 -36.914 1.00 87.56 93 TYR A CA 1
ATOM 735 C C . TYR A 1 93 ? 5.300 6.856 -36.561 1.00 87.56 93 TYR A C 1
ATOM 737 O O . TYR A 1 93 ? 5.043 5.779 -36.035 1.00 87.56 93 TYR A O 1
ATOM 745 N N . LYS A 1 94 ? 4.327 7.714 -36.901 1.00 87.75 94 LYS A N 1
ATOM 746 C CA . LYS A 1 94 ? 2.898 7.472 -36.616 1.00 87.75 94 LYS A CA 1
ATOM 747 C C . LYS A 1 94 ? 2.343 6.253 -37.355 1.00 87.75 94 LYS A C 1
ATOM 749 O O . LYS A 1 94 ? 1.374 5.653 -36.901 1.00 87.75 94 LYS A O 1
ATOM 754 N N . SER A 1 95 ? 2.949 5.899 -38.487 1.00 87.62 95 SER A N 1
ATOM 755 C CA . SER A 1 95 ? 2.577 4.728 -39.289 1.00 87.62 95 SER A CA 1
ATOM 756 C C . SER A 1 95 ? 3.303 3.444 -38.866 1.00 87.62 95 SER A C 1
ATOM 758 O O . SER A 1 95 ? 2.994 2.364 -39.368 1.00 87.62 95 SER A O 1
ATOM 760 N N . ALA A 1 96 ? 4.265 3.541 -37.942 1.00 89.25 96 ALA A N 1
ATOM 761 C CA . ALA A 1 96 ? 5.064 2.408 -37.509 1.00 89.25 96 ALA A CA 1
ATOM 762 C C . ALA A 1 96 ? 4.298 1.499 -36.533 1.00 89.25 96 ALA A C 1
ATOM 764 O O . ALA A 1 96 ? 3.489 1.943 -35.718 1.00 89.25 96 ALA A O 1
ATOM 765 N N . SER A 1 97 ? 4.592 0.199 -36.584 1.00 90.25 97 SER A N 1
ATOM 766 C CA . SER A 1 97 ? 4.029 -0.779 -35.651 1.00 90.25 97 SER A CA 1
ATOM 767 C C . SER A 1 97 ? 4.771 -0.732 -34.314 1.00 90.25 97 SER A C 1
ATOM 769 O O . SER A 1 97 ? 5.899 -1.216 -34.208 1.00 90.25 97 SER A O 1
ATOM 771 N N . PHE A 1 98 ? 4.125 -0.183 -33.286 1.00 91.69 98 PHE A N 1
ATOM 772 C CA . PHE A 1 98 ? 4.679 -0.099 -31.935 1.00 91.69 98 PHE A CA 1
ATOM 773 C C . PHE A 1 98 ? 4.441 -1.372 -31.116 1.00 91.69 98 PHE A C 1
ATOM 775 O O . PHE A 1 98 ? 3.327 -1.886 -31.040 1.00 91.69 98 PHE A O 1
ATOM 782 N N . SER A 1 99 ? 5.488 -1.821 -30.429 1.00 90.38 99 SER A N 1
ATOM 783 C CA . SER A 1 99 ? 5.464 -2.861 -29.398 1.00 90.38 99 SER A CA 1
ATOM 784 C C . SER A 1 99 ? 5.683 -2.238 -28.019 1.00 90.38 99 SER A C 1
ATOM 786 O O . SER A 1 99 ? 6.305 -1.185 -27.899 1.00 90.38 99 SER A O 1
ATOM 788 N N . ASN A 1 100 ? 5.174 -2.860 -26.958 1.00 90.25 100 ASN A N 1
ATOM 789 C CA . ASN A 1 100 ? 5.399 -2.359 -25.598 1.00 90.25 100 ASN A CA 1
ATOM 790 C C . ASN A 1 100 ? 6.862 -2.554 -25.188 1.00 90.25 100 ASN A C 1
ATOM 792 O O . ASN A 1 100 ? 7.437 -3.605 -25.470 1.00 90.25 100 ASN A O 1
ATOM 796 N N . CYS A 1 101 ? 7.452 -1.573 -24.499 1.00 88.12 101 CYS A N 1
ATOM 797 C CA . CYS A 1 101 ? 8.808 -1.721 -23.987 1.00 88.12 101 CYS A CA 1
ATOM 798 C C . CYS A 1 101 ? 8.862 -2.852 -22.945 1.00 88.12 101 CYS A C 1
ATOM 800 O O . CYS A 1 101 ? 8.059 -2.852 -22.005 1.00 88.12 101 CYS A O 1
ATOM 802 N N . PRO A 1 102 ? 9.798 -3.803 -23.083 1.00 84.19 102 PRO A N 1
ATOM 803 C CA . PRO A 1 102 ? 9.989 -4.854 -22.096 1.00 84.19 102 PRO A CA 1
ATOM 804 C C . PRO A 1 102 ? 10.451 -4.248 -20.763 1.00 84.19 102 PRO A C 1
ATOM 806 O O . PRO A 1 102 ? 11.292 -3.347 -20.723 1.00 84.19 102 PRO A O 1
ATOM 809 N N . SER A 1 103 ? 9.896 -4.740 -19.656 1.00 80.69 103 SER A N 1
ATOM 810 C CA . SER A 1 103 ? 10.361 -4.382 -18.317 1.00 80.69 103 SER A CA 1
ATOM 811 C C . SER A 1 103 ? 11.756 -4.951 -18.076 1.00 80.69 103 SER A C 1
ATOM 813 O O . SER A 1 103 ? 12.056 -6.057 -18.527 1.00 80.69 103 SER A O 1
ATOM 815 N N . LEU A 1 104 ? 12.600 -4.228 -17.330 1.00 76.12 104 LEU A N 1
ATOM 816 C CA . LEU A 1 104 ? 13.849 -4.824 -16.861 1.00 76.12 104 LEU A CA 1
ATOM 817 C C . LEU A 1 104 ? 13.528 -6.066 -16.019 1.00 76.12 104 LEU A C 1
ATOM 819 O O . LEU A 1 104 ? 12.643 -5.981 -15.158 1.00 76.12 104 LEU A O 1
ATOM 823 N N . PRO A 1 105 ? 14.244 -7.184 -16.235 1.00 73.00 105 PRO A N 1
ATOM 824 C CA . PRO A 1 105 ? 14.046 -8.370 -15.428 1.00 73.00 105 PRO A CA 1
ATOM 825 C C . PRO A 1 105 ? 14.340 -8.044 -13.967 1.00 73.00 105 PRO A C 1
ATOM 827 O O . PRO A 1 105 ? 15.282 -7.308 -13.645 1.00 73.00 105 PRO A O 1
ATOM 830 N N . SER A 1 106 ? 13.519 -8.573 -13.064 1.00 78.69 106 SER A N 1
ATOM 831 C CA . SER A 1 106 ? 13.764 -8.380 -11.637 1.00 78.69 106 SER A CA 1
ATOM 832 C C . SER A 1 106 ? 15.072 -9.065 -11.217 1.00 78.69 106 SER A C 1
ATOM 834 O O . SER A 1 106 ? 15.574 -9.979 -11.882 1.00 78.69 106 SER A O 1
ATOM 836 N N . TRP A 1 107 ? 15.632 -8.656 -10.074 1.00 79.62 107 TRP A N 1
ATOM 837 C CA . TRP A 1 107 ? 16.819 -9.318 -9.518 1.00 79.62 107 TRP A CA 1
ATOM 838 C C . TRP A 1 107 ? 16.581 -10.822 -9.292 1.00 79.62 107 TRP A C 1
ATOM 840 O O . TRP A 1 107 ? 17.503 -11.619 -9.443 1.00 79.62 107 TRP A O 1
ATOM 850 N N . TYR A 1 108 ? 15.342 -11.214 -8.978 1.00 79.19 108 TYR A N 1
ATOM 851 C CA . TYR A 1 108 ? 14.958 -12.606 -8.774 1.00 79.19 108 TYR A CA 1
ATOM 852 C C . TYR A 1 108 ? 14.873 -13.380 -10.092 1.00 79.19 108 TYR A C 1
ATOM 854 O O . TYR A 1 108 ? 15.371 -14.498 -10.168 1.00 79.19 108 TYR A O 1
ATOM 862 N N . GLU A 1 109 ? 14.308 -12.783 -11.142 1.00 78.69 109 GLU A N 1
ATOM 863 C CA . GLU A 1 109 ? 14.261 -13.402 -12.476 1.00 78.69 109 GLU A CA 1
ATOM 864 C C . GLU A 1 109 ? 15.673 -13.639 -13.015 1.00 78.69 109 GLU A C 1
ATOM 866 O O . GLU A 1 109 ? 15.988 -14.734 -13.472 1.00 78.69 109 GLU A O 1
ATOM 871 N N . THR A 1 110 ? 16.554 -12.647 -12.856 1.00 78.88 110 THR A N 1
ATOM 872 C CA . THR A 1 110 ? 17.971 -12.763 -13.231 1.00 78.88 110 THR A CA 1
ATOM 873 C C . THR A 1 110 ? 18.667 -13.879 -12.445 1.00 78.88 110 THR A C 1
ATOM 875 O O . THR A 1 110 ? 19.433 -14.664 -13.005 1.00 78.88 110 THR A O 1
ATOM 878 N N . TYR A 1 111 ? 18.387 -13.976 -11.143 1.00 81.94 111 TYR A N 1
ATOM 879 C CA . TYR A 1 111 ? 18.943 -15.018 -10.284 1.00 81.94 111 TYR A CA 1
ATOM 880 C C . TYR A 1 111 ? 18.447 -16.420 -10.667 1.00 81.94 111 TYR A C 1
ATOM 882 O O . TYR A 1 111 ? 19.242 -17.358 -10.719 1.00 81.94 111 TYR A O 1
ATOM 890 N N . ILE A 1 112 ? 17.157 -16.571 -10.983 1.00 84.06 112 ILE A N 1
ATOM 891 C CA . ILE A 1 112 ? 16.597 -17.839 -11.460 1.00 84.06 112 ILE A CA 1
ATOM 892 C C . ILE A 1 112 ? 17.187 -18.238 -12.809 1.00 84.06 112 ILE A C 1
ATOM 894 O O . ILE A 1 112 ? 17.519 -19.411 -12.980 1.00 84.06 112 ILE A O 1
ATOM 898 N N . GLU A 1 113 ? 17.363 -17.303 -13.747 1.00 82.75 113 GLU A N 1
ATOM 899 C CA . GLU A 1 113 ? 18.026 -17.606 -15.019 1.00 82.75 113 GLU A CA 1
ATOM 900 C C . GLU A 1 113 ? 19.453 -18.133 -14.788 1.00 82.75 113 GLU A C 1
ATOM 902 O O . GLU A 1 113 ? 19.795 -19.191 -15.320 1.00 82.75 113 GLU A O 1
ATOM 907 N N . ASP A 1 114 ? 20.264 -17.480 -13.947 1.00 84.94 114 ASP A N 1
ATOM 908 C CA . ASP A 1 114 ? 21.625 -17.948 -13.624 1.00 84.94 114 ASP A CA 1
ATOM 909 C C . ASP A 1 114 ? 21.614 -19.332 -12.955 1.00 84.94 114 ASP A C 1
ATOM 911 O O . ASP A 1 114 ? 22.353 -20.235 -13.362 1.00 84.94 114 ASP A O 1
ATOM 915 N N . LEU A 1 115 ? 20.731 -19.548 -11.975 1.00 85.00 115 LEU A N 1
ATOM 916 C CA . LEU A 1 115 ? 20.563 -20.856 -11.343 1.00 85.00 115 LEU A CA 1
ATOM 917 C C . LEU A 1 115 ? 20.164 -21.933 -12.352 1.00 85.00 115 LEU A C 1
ATOM 919 O O . LEU A 1 115 ? 20.729 -23.025 -12.325 1.00 85.00 115 LEU A O 1
ATOM 923 N N . SER A 1 116 ? 19.232 -21.632 -13.257 1.00 84.94 116 SER A N 1
ATOM 924 C CA . SER A 1 116 ? 18.770 -22.571 -14.281 1.00 84.94 116 SER A CA 1
ATOM 925 C C . SER A 1 116 ? 19.897 -22.955 -15.243 1.00 84.94 116 SER A C 1
ATOM 927 O O . SER A 1 116 ? 20.070 -24.133 -15.553 1.00 84.94 116 SER A O 1
ATOM 929 N N . GLN A 1 117 ? 20.742 -21.998 -15.642 1.00 87.12 117 GLN A N 1
ATOM 930 C CA . GLN A 1 117 ? 21.897 -22.258 -16.501 1.00 87.12 117 GLN A CA 1
ATOM 931 C C . GLN A 1 117 ? 22.981 -23.069 -15.789 1.00 87.12 117 GLN A C 1
ATOM 933 O O . GLN A 1 117 ? 23.593 -23.957 -16.389 1.00 87.12 117 GLN A O 1
ATOM 938 N N . ARG A 1 118 ? 23.244 -22.788 -14.507 1.00 84.88 118 ARG A N 1
ATOM 939 C CA . ARG A 1 118 ? 24.165 -23.594 -13.691 1.00 84.88 118 ARG A CA 1
ATOM 940 C C . ARG A 1 118 ? 23.641 -25.015 -13.523 1.00 84.88 118 ARG A C 1
ATOM 942 O O . ARG A 1 118 ? 24.387 -25.958 -13.773 1.00 84.88 118 ARG A O 1
ATOM 949 N N . ALA A 1 119 ? 22.367 -25.168 -13.173 1.00 80.31 119 ALA A N 1
ATOM 950 C CA . ALA A 1 119 ? 21.721 -26.469 -13.047 1.00 80.31 119 ALA A CA 1
ATOM 951 C C . ALA A 1 119 ? 21.779 -27.249 -14.368 1.00 80.31 119 ALA A C 1
ATOM 953 O O . ALA A 1 119 ? 22.168 -28.410 -14.358 1.00 80.31 119 ALA A O 1
ATOM 954 N N . GLY A 1 120 ? 21.494 -26.608 -15.506 1.00 83.75 120 GLY A N 1
ATOM 955 C CA . GLY A 1 120 ? 21.591 -27.227 -16.830 1.00 83.75 120 GLY A CA 1
ATOM 956 C C . GLY A 1 120 ? 23.002 -27.717 -17.171 1.00 83.75 120 GLY A C 1
ATOM 957 O O . GLY A 1 120 ? 23.159 -28.833 -17.662 1.00 83.75 120 GLY A O 1
ATOM 958 N N . ARG A 1 121 ? 24.043 -26.936 -16.848 1.00 84.88 121 ARG A N 1
ATOM 959 C CA . ARG A 1 121 ? 25.442 -27.370 -17.022 1.00 84.88 121 ARG A CA 1
ATOM 960 C C . ARG A 1 121 ? 25.781 -28.594 -16.172 1.00 84.88 121 ARG A C 1
ATOM 962 O O . ARG A 1 121 ? 26.402 -29.523 -16.677 1.00 84.88 121 ARG A O 1
ATOM 969 N N . HIS A 1 122 ? 25.359 -28.612 -14.910 1.00 84.25 122 HIS A N 1
ATOM 970 C CA . HIS A 1 122 ? 25.615 -29.742 -14.016 1.00 84.25 122 HIS A CA 1
ATOM 971 C C . HIS A 1 122 ? 24.788 -30.983 -14.372 1.00 84.25 122 HIS A C 1
ATOM 973 O O . HIS A 1 122 ? 25.320 -32.086 -14.324 1.00 84.25 122 HIS A O 1
ATOM 979 N N . LEU A 1 123 ? 23.540 -30.821 -14.820 1.00 82.69 123 LEU A N 1
ATOM 980 C CA . LEU A 1 123 ? 22.714 -31.918 -15.334 1.00 82.69 123 LEU A CA 1
ATOM 981 C C . LEU A 1 123 ? 23.313 -32.553 -16.594 1.00 82.69 123 LEU A C 1
ATOM 983 O O . LEU A 1 123 ? 23.209 -33.763 -16.767 1.00 82.69 123 LEU A O 1
ATOM 987 N N . GLY A 1 124 ? 23.941 -31.752 -17.460 1.00 81.75 124 GLY A N 1
ATOM 988 C CA . GLY A 1 124 ? 24.635 -32.253 -18.646 1.00 81.75 124 GLY A CA 1
ATOM 989 C C . GLY A 1 124 ? 25.929 -33.013 -18.337 1.00 81.75 124 GLY A C 1
ATOM 990 O O . GLY A 1 124 ? 26.285 -33.912 -19.092 1.00 81.75 124 GLY A O 1
ATOM 991 N N . ALA A 1 125 ? 26.619 -32.670 -17.244 1.00 87.38 125 ALA A N 1
ATOM 992 C CA . ALA A 1 125 ? 27.848 -33.341 -16.816 1.00 87.38 125 ALA A CA 1
ATOM 993 C C . ALA A 1 125 ? 27.563 -34.594 -15.967 1.00 87.38 125 ALA A C 1
ATOM 995 O O . ALA A 1 125 ? 28.001 -35.684 -16.320 1.00 87.38 125 ALA A O 1
ATOM 996 N N . ASP A 1 126 ? 26.783 -34.442 -14.890 1.00 87.50 126 ASP A N 1
ATOM 997 C CA . ASP A 1 126 ? 26.498 -35.474 -13.888 1.00 87.50 126 ASP A CA 1
ATOM 998 C C . ASP A 1 126 ? 24.993 -35.501 -13.542 1.00 87.50 126 ASP A C 1
ATOM 1000 O O . ASP A 1 126 ? 24.559 -34.957 -12.512 1.00 87.50 126 ASP A O 1
ATOM 1004 N N . PRO A 1 127 ? 24.155 -36.137 -14.382 1.00 83.81 127 PRO A N 1
ATOM 1005 C CA . PRO A 1 127 ? 22.700 -36.070 -14.253 1.00 83.81 127 PRO A CA 1
ATOM 1006 C C . PRO A 1 127 ? 22.183 -36.690 -12.950 1.00 83.81 127 PRO A C 1
ATOM 1008 O O . PRO A 1 127 ? 21.314 -36.116 -12.296 1.00 83.81 127 PRO A O 1
ATOM 1011 N N . PHE A 1 128 ? 22.739 -37.828 -12.518 1.00 85.12 128 PHE A N 1
ATOM 1012 C CA . PHE A 1 128 ? 22.264 -38.521 -11.315 1.00 85.12 128 PHE A CA 1
ATOM 1013 C C . PHE A 1 128 ? 22.546 -37.733 -10.030 1.00 85.12 128 PHE A C 1
ATOM 1015 O O . PHE A 1 128 ? 21.644 -37.543 -9.216 1.00 85.12 128 PHE A O 1
ATOM 1022 N N . VAL A 1 129 ? 23.772 -37.228 -9.860 1.00 84.50 129 VAL A N 1
ATOM 1023 C CA . VAL A 1 129 ? 24.176 -36.469 -8.662 1.00 84.50 129 VAL A CA 1
ATOM 1024 C C . VAL A 1 129 ? 23.386 -35.167 -8.559 1.00 84.50 129 VAL A C 1
ATOM 1026 O O . VAL A 1 129 ? 22.878 -34.820 -7.490 1.00 84.50 129 VAL A O 1
ATOM 1029 N N . THR A 1 130 ? 23.218 -34.477 -9.688 1.00 82.69 130 THR A N 1
ATOM 1030 C CA . THR A 1 130 ? 22.489 -33.209 -9.740 1.00 82.69 130 THR A CA 1
ATOM 1031 C C . THR A 1 130 ? 21.004 -33.399 -9.421 1.00 82.69 130 THR A C 1
ATOM 1033 O O . THR A 1 130 ? 20.447 -32.631 -8.637 1.00 82.69 130 THR A O 1
ATOM 1036 N N . CYS A 1 131 ? 20.365 -34.456 -9.934 1.00 83.44 131 CYS A N 1
ATOM 1037 C CA . CYS A 1 131 ? 18.974 -34.779 -9.604 1.00 83.44 131 CYS A CA 1
ATOM 1038 C C . CYS A 1 131 ? 18.772 -35.048 -8.105 1.00 83.44 131 CYS A C 1
ATOM 1040 O O . CYS A 1 131 ? 17.846 -34.495 -7.512 1.00 83.44 131 CYS A O 1
ATOM 1042 N N . PHE A 1 132 ? 19.649 -35.830 -7.464 1.00 85.62 132 PHE A N 1
ATOM 1043 C CA . PHE A 1 132 ? 19.544 -36.087 -6.022 1.00 85.62 132 PHE A CA 1
ATOM 1044 C C . PHE A 1 132 ? 19.707 -34.814 -5.184 1.00 85.62 132 PHE A C 1
ATOM 1046 O O . PHE A 1 132 ? 18.957 -34.611 -4.227 1.00 85.62 132 PHE A O 1
ATOM 1053 N N . ALA A 1 133 ? 20.628 -33.922 -5.560 1.00 84.31 133 ALA A N 1
ATOM 1054 C CA . ALA A 1 133 ? 20.809 -32.641 -4.880 1.00 84.31 133 ALA A CA 1
ATOM 1055 C C . ALA A 1 133 ? 19.576 -31.722 -5.019 1.00 84.31 133 ALA A C 1
ATOM 1057 O O . ALA A 1 133 ? 19.131 -31.114 -4.038 1.00 84.31 133 ALA A O 1
ATOM 1058 N N . LEU A 1 134 ? 18.981 -31.648 -6.215 1.00 83.94 134 LEU A N 1
ATOM 1059 C CA . LEU A 1 134 ? 17.768 -30.860 -6.466 1.00 83.94 134 LEU A CA 1
ATOM 1060 C C . LEU A 1 134 ? 16.553 -31.412 -5.707 1.00 83.94 134 LEU A C 1
ATOM 1062 O O . LEU A 1 134 ? 15.823 -30.649 -5.077 1.00 83.94 134 LEU A O 1
ATOM 1066 N N . MET A 1 135 ? 16.361 -32.733 -5.694 1.00 86.94 135 MET A N 1
ATOM 1067 C CA . MET A 1 135 ? 15.278 -33.358 -4.925 1.00 86.94 135 MET A CA 1
ATOM 1068 C C . MET A 1 135 ? 15.455 -33.152 -3.414 1.00 86.94 135 MET A C 1
ATOM 1070 O O . MET A 1 135 ? 14.494 -32.805 -2.726 1.00 86.94 135 MET A O 1
ATOM 1074 N N . GLY A 1 136 ? 16.680 -33.304 -2.899 1.00 88.31 136 GLY A N 1
ATOM 1075 C CA . GLY A 1 136 ? 16.985 -33.099 -1.480 1.00 88.31 136 GLY A CA 1
ATOM 1076 C C . GLY A 1 136 ? 16.734 -31.660 -1.023 1.00 88.31 136 GLY A C 1
ATOM 1077 O O . GLY A 1 136 ? 16.049 -31.429 -0.027 1.00 88.31 136 GLY A O 1
ATOM 1078 N N . SER A 1 137 ? 17.228 -30.678 -1.782 1.00 86.62 137 SER A N 1
ATOM 1079 C CA . SER A 1 137 ? 16.992 -29.255 -1.498 1.00 86.62 137 SER A CA 1
ATOM 1080 C C . SER A 1 137 ? 15.511 -28.872 -1.588 1.00 86.62 137 SER A C 1
ATOM 1082 O O . SER A 1 137 ? 15.008 -28.184 -0.698 1.00 86.62 137 SER A O 1
ATOM 1084 N N . GLY A 1 138 ? 14.787 -29.371 -2.595 1.00 86.94 138 GLY A N 1
ATOM 1085 C CA . GLY A 1 138 ? 13.348 -29.145 -2.741 1.00 86.94 138 GLY A CA 1
ATOM 1086 C C . GLY A 1 138 ? 12.540 -29.672 -1.552 1.00 86.94 138 GLY A C 1
ATOM 1087 O O . GLY A 1 138 ? 11.650 -28.981 -1.055 1.00 86.94 138 GLY A O 1
ATOM 1088 N N . MET A 1 139 ? 12.893 -30.852 -1.033 1.00 91.31 139 MET A N 1
ATOM 1089 C CA . MET A 1 139 ? 12.245 -31.432 0.147 1.00 91.31 139 MET A CA 1
ATOM 1090 C C . MET A 1 139 ? 12.464 -30.578 1.403 1.00 91.31 139 MET A C 1
ATOM 1092 O O . MET A 1 139 ? 11.509 -30.298 2.129 1.00 91.31 139 MET A O 1
ATOM 1096 N N . VAL A 1 140 ? 13.694 -30.113 1.645 1.00 89.81 140 VAL A N 1
ATOM 1097 C CA . VAL A 1 140 ? 14.011 -29.256 2.802 1.00 89.81 140 VAL A CA 1
ATOM 1098 C C . VAL A 1 140 ? 13.263 -27.926 2.718 1.00 89.81 140 VAL A C 1
ATOM 1100 O O . VAL A 1 140 ? 12.639 -27.513 3.696 1.00 89.81 140 VAL A O 1
ATOM 1103 N N . ILE A 1 141 ? 13.263 -27.279 1.549 1.00 88.75 141 ILE A N 1
ATOM 1104 C CA . ILE A 1 141 ? 12.536 -26.021 1.332 1.00 88.75 141 ILE A CA 1
ATOM 1105 C C . ILE A 1 141 ? 11.033 -26.225 1.552 1.00 88.75 141 ILE A C 1
ATOM 1107 O O . ILE A 1 141 ? 10.407 -25.413 2.231 1.00 88.75 141 ILE A O 1
ATOM 1111 N N . GLY A 1 142 ? 10.459 -27.321 1.047 1.00 87.25 142 GLY A N 1
ATOM 1112 C CA . GLY A 1 142 ? 9.046 -27.652 1.240 1.00 87.25 142 GLY A CA 1
ATOM 1113 C C . GLY A 1 142 ? 8.673 -27.850 2.712 1.00 87.25 142 GLY A C 1
ATOM 1114 O O . GLY A 1 142 ? 7.660 -27.317 3.169 1.00 87.25 142 GLY A O 1
ATOM 1115 N N . ILE A 1 143 ? 9.513 -28.548 3.482 1.00 91.06 143 ILE A N 1
ATOM 1116 C CA . ILE A 1 143 ? 9.309 -28.739 4.927 1.00 91.06 143 ILE A CA 1
ATOM 1117 C C . ILE A 1 143 ? 9.375 -27.393 5.657 1.00 91.06 143 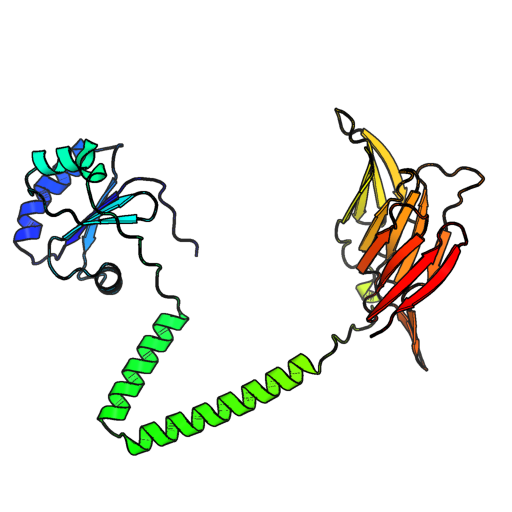ILE A C 1
ATOM 1119 O O . ILE A 1 143 ? 8.475 -27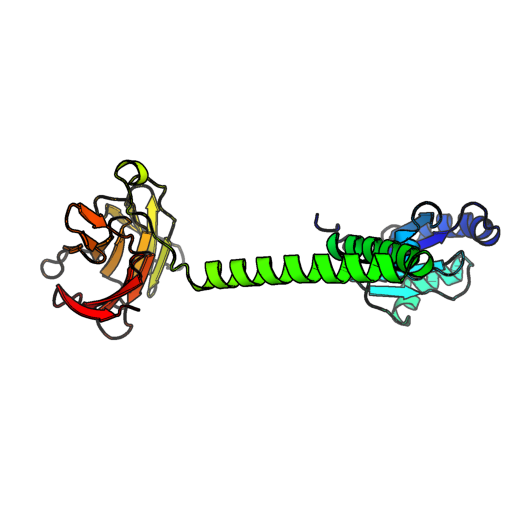.075 6.434 1.00 91.06 143 ILE A O 1
ATOM 1123 N N . VAL A 1 144 ? 10.390 -26.571 5.379 1.00 89.69 144 VAL A N 1
ATOM 1124 C CA . VAL A 1 144 ? 10.546 -25.249 6.007 1.00 89.69 144 VAL A CA 1
ATOM 1125 C C . VAL A 1 144 ? 9.370 -24.336 5.662 1.00 89.69 144 VAL A C 1
ATOM 1127 O O . VAL A 1 144 ? 8.795 -23.726 6.558 1.00 89.69 144 VAL A O 1
ATOM 1130 N N . ALA A 1 145 ? 8.959 -24.278 4.394 1.00 84.69 145 ALA A N 1
ATOM 1131 C CA . ALA A 1 145 ? 7.819 -23.475 3.964 1.00 84.69 145 ALA A CA 1
ATOM 1132 C C . ALA A 1 145 ? 6.519 -23.927 4.643 1.00 84.69 145 ALA A C 1
ATOM 1134 O O . ALA A 1 145 ? 5.761 -23.091 5.129 1.00 84.69 145 ALA A O 1
ATOM 1135 N N . THR A 1 146 ? 6.291 -25.237 4.761 1.00 84.19 146 THR A N 1
ATOM 1136 C CA . THR A 1 146 ? 5.112 -25.789 5.447 1.00 84.19 146 THR A CA 1
ATOM 1137 C C . THR A 1 146 ? 5.112 -25.432 6.933 1.00 84.19 146 THR A C 1
ATOM 1139 O O . THR A 1 146 ? 4.084 -25.021 7.467 1.00 84.19 146 THR A O 1
ATOM 1142 N N . LEU A 1 147 ? 6.267 -25.512 7.600 1.00 84.38 147 LEU A N 1
ATOM 1143 C CA . LEU A 1 147 ? 6.416 -25.104 8.999 1.00 84.38 147 LEU A CA 1
ATOM 1144 C C . LEU A 1 147 ? 6.199 -23.600 9.188 1.00 84.38 147 LEU A C 1
ATOM 1146 O O . LEU A 1 147 ? 5.554 -23.199 10.153 1.00 84.38 147 LEU A O 1
ATOM 1150 N N . VAL A 1 148 ? 6.691 -22.767 8.268 1.00 82.38 148 VAL A N 1
ATOM 1151 C CA . VAL A 1 148 ? 6.473 -21.314 8.293 1.00 82.38 148 VAL A CA 1
ATOM 1152 C C . VAL A 1 148 ? 5.000 -20.990 8.088 1.00 82.38 148 VAL A C 1
ATOM 1154 O O . VAL A 1 148 ? 4.447 -20.242 8.884 1.00 82.38 148 VAL A O 1
ATOM 1157 N N . VAL A 1 149 ? 4.335 -21.584 7.094 1.00 79.69 149 VAL A N 1
ATOM 1158 C CA . VAL A 1 149 ? 2.898 -21.381 6.854 1.00 79.69 149 VAL A CA 1
ATOM 1159 C C . VAL A 1 149 ? 2.082 -21.848 8.057 1.00 79.69 149 VAL A C 1
ATOM 1161 O O . VAL A 1 149 ? 1.226 -21.107 8.528 1.00 79.69 149 VAL A O 1
ATOM 1164 N N . HIS A 1 150 ? 2.393 -23.012 8.628 1.00 78.81 150 HIS A N 1
ATOM 1165 C CA . HIS A 1 150 ? 1.741 -23.486 9.847 1.00 78.81 150 HIS A CA 1
ATOM 1166 C C . HIS A 1 150 ? 1.969 -22.521 11.023 1.00 78.81 150 HIS A C 1
ATOM 1168 O O . HIS A 1 150 ? 1.034 -22.176 11.737 1.00 78.81 150 HIS A O 1
ATOM 1174 N N . CYS A 1 151 ? 3.184 -21.998 11.191 1.00 66.19 151 CYS A N 1
ATOM 1175 C CA . CYS A 1 151 ? 3.510 -21.034 12.242 1.00 66.19 151 CYS A CA 1
ATOM 1176 C C . CYS A 1 151 ? 2.827 -19.668 12.028 1.00 66.19 151 CYS A C 1
ATOM 1178 O O . CYS A 1 151 ? 2.364 -19.050 12.986 1.00 66.19 151 CYS A O 1
ATOM 1180 N N . CYS A 1 152 ? 2.716 -19.209 10.779 1.00 63.84 152 CYS A N 1
ATOM 1181 C CA . CYS A 1 152 ? 2.066 -17.956 10.401 1.00 63.84 152 CYS A CA 1
ATOM 1182 C C . CYS A 1 152 ? 0.539 -18.035 10.507 1.00 63.84 152 CYS A C 1
ATOM 1184 O O . CYS A 1 152 ? -0.073 -17.093 10.999 1.00 63.84 152 CYS A O 1
ATOM 1186 N N . CYS A 1 153 ? -0.077 -19.152 10.115 1.00 62.19 153 CYS A N 1
ATOM 1187 C CA . CYS A 1 153 ? -1.519 -19.366 10.255 1.00 62.19 153 CYS A CA 1
ATOM 1188 C C . CYS A 1 153 ? -1.938 -19.620 11.714 1.00 62.19 153 CYS A C 1
ATOM 1190 O O . CYS A 1 153 ? -3.050 -19.264 12.094 1.00 62.19 153 CYS A O 1
ATOM 1192 N N . CYS A 1 154 ? -1.058 -20.183 12.551 1.00 57.81 154 CYS A N 1
ATOM 1193 C CA . CYS A 1 154 ? -1.349 -20.454 13.964 1.00 57.81 154 CYS A CA 1
ATOM 1194 C C . CYS A 1 154 ? -1.018 -19.285 14.915 1.00 57.81 154 CYS A C 1
ATOM 1196 O O . CYS A 1 154 ? -1.423 -19.309 16.081 1.00 57.81 154 CYS A O 1
ATOM 1198 N N . ARG A 1 155 ? -0.307 -18.240 14.469 1.00 47.72 155 ARG A N 1
ATOM 1199 C CA . ARG A 1 155 ? -0.042 -17.047 15.291 1.00 47.72 155 ARG A CA 1
ATOM 1200 C C . ARG A 1 155 ? -1.193 -16.042 15.176 1.00 47.72 155 ARG A C 1
ATOM 1202 O O . ARG A 1 155 ? -1.161 -15.148 14.336 1.00 47.72 155 ARG A O 1
ATOM 1209 N N . LYS A 1 156 ? -2.161 -16.100 16.103 1.00 47.12 156 LYS A N 1
ATOM 1210 C CA . LYS A 1 156 ? -2.940 -14.892 16.451 1.00 47.12 156 LYS A CA 1
ATOM 1211 C C . LYS A 1 156 ? -1.924 -13.806 16.871 1.00 47.12 156 LYS A C 1
ATOM 1213 O O . LYS A 1 156 ? -1.019 -14.130 17.650 1.00 47.12 156 LYS A O 1
ATOM 1218 N N . PRO A 1 157 ? -1.999 -12.556 16.373 1.00 46.56 157 PRO A N 1
ATOM 1219 C CA . PRO A 1 157 ? -1.080 -11.500 16.788 1.00 46.56 157 PRO A CA 1
ATOM 1220 C C . PRO A 1 157 ? -1.173 -11.337 18.307 1.00 46.56 157 PRO A C 1
ATOM 1222 O O . PRO A 1 157 ? -2.197 -10.920 18.844 1.00 46.56 157 PRO A O 1
ATOM 1225 N N . ARG A 1 158 ? -0.110 -11.721 19.019 1.00 44.44 158 ARG A N 1
ATOM 1226 C CA . ARG A 1 158 ? -0.028 -11.548 20.468 1.00 44.44 158 ARG A CA 1
ATOM 1227 C C . ARG A 1 158 ? 0.272 -10.077 20.716 1.00 44.44 158 ARG A C 1
ATOM 1229 O O . ARG A 1 158 ? 1.425 -9.662 20.664 1.00 44.44 158 ARG A O 1
ATOM 1236 N N . TYR A 1 159 ? -0.775 -9.285 20.911 1.00 49.59 159 TYR A N 1
ATOM 1237 C CA . TYR A 1 159 ? -0.617 -7.903 21.334 1.00 49.59 159 TYR A CA 1
ATOM 1238 C C . TYR A 1 159 ? -0.057 -7.907 22.760 1.00 49.59 159 TYR A C 1
ATOM 1240 O O . TYR A 1 159 ? -0.716 -8.391 23.682 1.00 49.59 159 TYR A O 1
ATOM 1248 N N . GLU A 1 160 ? 1.174 -7.426 22.934 1.00 53.56 160 GLU A N 1
ATOM 1249 C CA . GLU A 1 160 ? 1.719 -7.197 24.269 1.00 53.56 160 GLU A CA 1
ATOM 1250 C C . GLU A 1 160 ? 0.935 -6.060 24.936 1.00 53.56 160 GLU A C 1
ATOM 1252 O O . GLU A 1 160 ? 0.664 -5.042 24.288 1.00 53.56 160 GLU A O 1
ATOM 1257 N N . PRO A 1 161 ? 0.541 -6.208 26.212 1.00 54.22 161 PRO A N 1
ATOM 1258 C CA . PRO A 1 161 ? -0.083 -5.116 26.946 1.00 54.22 161 PRO A CA 1
ATOM 1259 C C . PRO A 1 161 ? 0.835 -3.893 26.918 1.00 54.22 161 PRO A C 1
ATOM 1261 O O . PRO A 1 161 ? 2.056 -4.011 27.030 1.00 54.22 161 PRO A O 1
ATOM 1264 N N . VAL A 1 162 ? 0.247 -2.709 26.755 1.00 56.94 162 VAL A N 1
ATOM 1265 C CA . VAL A 1 162 ? 1.007 -1.454 26.767 1.00 56.94 162 VAL A CA 1
ATOM 1266 C C . VAL A 1 162 ? 1.647 -1.303 28.152 1.00 56.94 162 VAL A C 1
ATOM 1268 O O . VAL A 1 162 ? 0.933 -1.113 29.135 1.00 56.94 162 VAL A O 1
ATOM 1271 N N . SER A 1 163 ? 2.977 -1.425 28.232 1.00 57.53 163 SER A N 1
ATOM 1272 C CA . SER A 1 163 ? 3.740 -1.155 29.455 1.00 57.53 163 SER A CA 1
ATOM 1273 C C . SER A 1 163 ? 3.690 0.333 29.798 1.00 57.53 163 SER A C 1
ATOM 1275 O O . SER A 1 163 ? 3.437 1.172 28.928 1.00 57.53 163 SER A O 1
ATOM 1277 N N . ASP A 1 164 ? 3.944 0.677 31.063 1.00 58.25 164 ASP A N 1
ATOM 1278 C CA . ASP A 1 164 ? 3.809 2.059 31.525 1.00 58.25 164 ASP A CA 1
ATOM 1279 C C . ASP A 1 164 ? 4.702 3.056 30.759 1.00 58.25 164 ASP A C 1
ATOM 1281 O O . ASP A 1 164 ? 4.336 4.217 30.589 1.00 58.25 164 ASP A O 1
ATOM 1285 N N . GLU A 1 165 ? 5.823 2.584 30.213 1.00 54.62 165 GLU A N 1
ATOM 1286 C CA . GLU A 1 165 ? 6.777 3.372 29.424 1.00 54.62 165 GLU A CA 1
ATOM 1287 C C . GLU A 1 165 ? 6.273 3.722 28.010 1.00 54.62 165 GLU A C 1
ATOM 1289 O O . GLU A 1 165 ? 6.589 4.790 27.494 1.00 54.62 165 GLU A O 1
ATOM 1294 N N . LYS A 1 166 ? 5.428 2.881 27.388 1.00 53.62 166 LYS A N 1
ATOM 1295 C CA . LYS A 1 166 ? 4.874 3.107 26.030 1.00 53.62 166 LYS A CA 1
ATOM 1296 C C . LYS A 1 166 ? 3.638 4.018 26.013 1.00 53.62 166 LYS A C 1
ATOM 1298 O O . LYS A 1 166 ? 3.030 4.250 24.968 1.00 53.62 166 LYS A O 1
ATOM 1303 N N . LYS A 1 167 ? 3.242 4.556 27.169 1.00 53.25 167 LYS A N 1
ATOM 1304 C CA . LYS A 1 167 ? 2.045 5.399 27.345 1.00 53.25 167 LYS A CA 1
ATOM 1305 C C . LYS A 1 167 ? 2.122 6.773 26.660 1.00 53.25 167 LYS A C 1
ATOM 1307 O O . LYS A 1 167 ? 1.080 7.408 26.489 1.00 53.25 167 LYS A O 1
ATOM 1312 N N . ASN A 1 168 ? 3.318 7.186 26.234 1.00 53.19 168 ASN A N 1
ATOM 1313 C CA . ASN A 1 168 ? 3.582 8.447 25.533 1.00 53.19 168 ASN A CA 1
ATOM 1314 C C . ASN A 1 168 ? 3.964 8.272 24.052 1.00 53.19 168 ASN A C 1
ATOM 1316 O O . ASN A 1 168 ? 4.491 9.209 23.453 1.00 53.19 168 ASN A O 1
ATOM 1320 N N . ASP A 1 169 ? 3.689 7.113 23.440 1.00 55.97 169 ASP A N 1
ATOM 1321 C CA . ASP A 1 169 ? 3.837 6.969 21.987 1.00 55.97 169 ASP A CA 1
ATOM 1322 C C . ASP A 1 169 ? 3.025 8.055 21.254 1.00 55.97 169 ASP A C 1
ATOM 1324 O O . ASP A 1 169 ? 1.849 8.304 21.563 1.00 55.97 169 ASP A O 1
ATOM 1328 N N . SER A 1 170 ? 3.676 8.705 20.281 1.00 55.56 170 SER A N 1
ATOM 1329 C CA . SER A 1 170 ? 3.130 9.815 19.491 1.00 55.56 170 SER A CA 1
ATOM 1330 C C . SER A 1 170 ? 1.734 9.487 18.958 1.00 55.56 170 SER A C 1
ATOM 1332 O O . SER A 1 170 ? 1.523 8.415 18.374 1.00 55.56 170 SER A O 1
ATOM 1334 N N . CYS A 1 171 ? 0.786 10.407 19.147 1.00 55.50 171 CYS A N 1
ATOM 1335 C CA . CYS A 1 171 ? -0.579 10.261 18.657 1.00 55.50 171 CYS A CA 1
ATOM 1336 C C . CYS A 1 171 ? -0.530 10.087 17.133 1.00 55.50 171 CYS A C 1
ATOM 1338 O O . CYS A 1 171 ? 0.140 10.828 16.414 1.00 55.50 171 CYS A O 1
ATOM 1340 N N . LYS A 1 172 ? -1.228 9.080 16.605 1.00 66.19 172 LYS A N 1
ATOM 1341 C CA . LYS A 1 172 ? -1.449 9.033 15.158 1.00 66.19 172 LYS A CA 1
ATOM 1342 C C . LYS A 1 172 ? -2.543 10.045 14.864 1.00 66.19 172 LYS A C 1
ATOM 1344 O O . LYS A 1 172 ? -3.662 9.866 15.339 1.00 66.19 172 LYS A O 1
ATOM 1349 N N . ARG A 1 173 ? -2.226 11.082 14.083 1.00 73.31 173 ARG A N 1
ATOM 1350 C CA . ARG A 1 173 ? -3.222 12.057 13.623 1.00 73.31 173 ARG A CA 1
ATOM 1351 C C . ARG A 1 173 ? -4.365 11.309 12.947 1.00 73.31 173 ARG A C 1
ATOM 1353 O O . ARG A 1 173 ? -4.158 10.613 11.955 1.00 73.31 173 ARG A O 1
ATOM 1360 N N . GLN A 1 174 ? -5.553 11.438 13.514 1.00 87.31 174 GLN A N 1
ATOM 1361 C CA . GLN A 1 174 ? -6.785 10.910 12.953 1.00 87.31 174 GLN A CA 1
ATOM 1362 C C . GLN A 1 174 ? -7.797 12.034 12.841 1.00 87.31 174 GLN A C 1
ATOM 1364 O O . GLN A 1 174 ? -7.746 13.016 13.582 1.00 87.31 174 GLN A O 1
ATOM 1369 N N . SER A 1 175 ? -8.724 11.881 11.911 1.00 91.38 175 SER A N 1
ATOM 1370 C CA . SER A 1 175 ? -9.798 12.832 11.715 1.00 91.38 175 SER A CA 1
ATOM 1371 C C . SER A 1 175 ? -11.110 12.115 11.450 1.00 91.38 175 SER A C 1
ATOM 1373 O O . SER A 1 175 ? -11.142 10.987 10.961 1.00 91.38 175 SER A O 1
ATOM 1375 N N . ALA A 1 176 ? -12.199 12.791 11.784 1.00 91.81 176 ALA A N 1
ATOM 1376 C CA . ALA A 1 176 ? -13.545 12.403 11.415 1.00 91.81 176 ALA A CA 1
ATOM 1377 C C . ALA A 1 176 ? -14.239 13.612 10.792 1.00 91.81 176 ALA A C 1
ATOM 1379 O O . ALA A 1 176 ? -14.054 14.743 11.238 1.00 91.81 176 ALA A O 1
ATOM 1380 N N . ILE A 1 177 ? -15.042 13.377 9.762 1.00 92.19 177 ILE A N 1
ATOM 1381 C CA . ILE A 1 177 ? -15.850 14.414 9.124 1.00 92.19 177 ILE A CA 1
ATOM 1382 C C . ILE A 1 177 ? -17.307 14.022 9.297 1.00 92.19 177 ILE A C 1
ATOM 1384 O O . ILE A 1 177 ? -17.678 12.876 9.048 1.00 92.19 177 ILE A O 1
ATOM 1388 N N . MET A 1 178 ? -18.126 14.974 9.729 1.00 91.44 178 MET A N 1
ATOM 1389 C CA . MET A 1 178 ? -19.571 14.804 9.774 1.00 91.44 178 MET A CA 1
ATOM 1390 C C . MET A 1 178 ? -20.258 16.127 9.467 1.00 91.44 178 MET A C 1
ATOM 1392 O O . MET A 1 178 ? -19.932 17.157 10.060 1.00 91.44 178 MET A O 1
ATOM 1396 N N . HIS A 1 179 ? -21.222 16.100 8.544 1.00 88.25 179 HIS A N 1
ATOM 1397 C CA . HIS A 1 179 ? -21.832 17.305 7.975 1.00 88.25 179 HIS A CA 1
ATOM 1398 C C . HIS A 1 179 ? -20.759 18.286 7.478 1.00 88.25 179 HIS A C 1
ATOM 1400 O O . HIS A 1 179 ? -19.914 17.929 6.662 1.00 88.25 179 HIS A O 1
ATOM 1406 N N . ARG A 1 180 ? -20.778 19.519 7.993 1.00 90.62 180 ARG A N 1
ATOM 1407 C CA . ARG A 1 180 ? -19.804 20.578 7.722 1.00 90.62 180 ARG A CA 1
ATOM 1408 C C . ARG A 1 180 ? -18.769 20.717 8.836 1.00 90.62 180 ARG A C 1
ATOM 1410 O O . ARG A 1 180 ? -18.203 21.781 8.996 1.00 90.62 180 ARG A O 1
ATOM 1417 N N . LYS A 1 181 ? -18.540 19.692 9.653 1.00 93.12 181 LYS A N 1
ATOM 1418 C CA . LYS A 1 181 ? -17.581 19.761 10.762 1.00 93.12 181 LYS A CA 1
ATOM 1419 C C . LYS A 1 181 ? -16.471 18.738 10.566 1.00 93.12 181 LYS A C 1
ATOM 1421 O O . LYS A 1 181 ? -16.736 17.566 10.293 1.00 93.12 181 LYS A O 1
ATOM 1426 N N . LEU A 1 182 ? -15.231 19.190 10.718 1.00 93.94 182 LEU A N 1
ATOM 1427 C CA . LEU A 1 182 ? -14.028 18.365 10.717 1.00 93.94 182 LEU A CA 1
ATOM 1428 C C . LEU A 1 182 ? -13.494 18.278 12.143 1.00 93.94 182 LEU A C 1
ATOM 1430 O O . LEU A 1 182 ? -13.124 19.289 12.730 1.00 93.94 182 LEU A O 1
ATOM 1434 N N . PHE A 1 183 ? -13.435 17.067 12.676 1.00 94.12 183 PHE A N 1
ATOM 1435 C CA . PHE A 1 183 ? -12.883 16.749 13.985 1.00 94.12 183 PHE A CA 1
ATOM 1436 C C . PHE A 1 183 ? -11.484 16.182 13.785 1.00 94.12 183 PHE A C 1
ATOM 1438 O O . PHE A 1 183 ? -11.314 15.223 13.032 1.00 94.12 183 PHE A O 1
ATOM 1445 N N . ILE A 1 184 ? -10.486 16.755 14.447 1.00 93.56 184 ILE A N 1
ATOM 1446 C CA . ILE A 1 184 ? -9.085 16.352 14.331 1.00 93.56 184 ILE A CA 1
ATOM 1447 C C . ILE A 1 184 ? -8.567 15.973 15.712 1.00 93.56 184 ILE A C 1
ATOM 1449 O O . ILE A 1 184 ? -8.696 16.737 16.669 1.00 93.56 184 ILE A O 1
ATOM 1453 N N . LEU A 1 185 ? -7.959 14.792 15.794 1.00 90.75 185 LEU A N 1
ATOM 1454 C CA . LEU A 1 185 ? -7.126 14.391 16.917 1.00 90.75 185 LEU A CA 1
ATOM 1455 C C . LEU A 1 185 ? -5.707 14.906 16.705 1.00 90.75 185 LEU A C 1
ATOM 1457 O O . LEU A 1 185 ? -5.024 14.504 15.757 1.00 90.75 185 LEU A O 1
ATOM 1461 N N . CYS A 1 186 ? -5.270 15.764 17.615 1.00 85.81 186 CYS A N 1
ATOM 1462 C CA . CYS A 1 186 ? -3.916 16.283 17.662 1.00 85.81 186 CYS A CA 1
ATOM 1463 C C . CYS A 1 186 ? -3.058 15.497 18.662 1.00 85.81 186 CYS A C 1
ATOM 1465 O O . CYS A 1 186 ? -3.539 14.682 19.460 1.00 85.81 186 CYS A O 1
ATOM 1467 N N . ASP A 1 187 ? -1.756 15.758 18.610 1.00 75.50 187 ASP A N 1
ATOM 1468 C CA . ASP A 1 187 ? -0.829 15.334 19.652 1.00 75.50 187 ASP A CA 1
ATOM 1469 C C . ASP A 1 187 ? -1.225 15.975 21.003 1.00 75.50 187 ASP A C 1
ATOM 1471 O O . ASP A 1 187 ? -1.950 16.967 21.051 1.00 75.50 187 ASP A O 1
ATOM 1475 N N . ASN A 1 188 ? -0.804 15.385 22.125 1.00 78.62 188 ASN A N 1
ATOM 1476 C CA . ASN A 1 188 ? -1.117 15.861 23.487 1.00 78.62 188 ASN A CA 1
ATOM 1477 C C . ASN A 1 188 ? -2.603 15.844 23.901 1.00 78.62 188 ASN A C 1
ATOM 1479 O O . ASN A 1 188 ? -3.013 16.633 24.748 1.00 78.62 188 ASN A O 1
ATOM 1483 N N . ARG A 1 189 ? -3.409 14.904 23.380 1.00 86.00 189 ARG A N 1
ATOM 1484 C CA . ARG A 1 189 ? -4.829 14.711 23.773 1.00 86.00 189 ARG A CA 1
ATOM 1485 C C . ARG A 1 189 ? -5.735 15.898 23.427 1.00 86.00 189 ARG A C 1
ATOM 1487 O O . ARG A 1 189 ? -6.846 15.990 23.948 1.00 86.00 189 ARG A O 1
ATOM 1494 N N . GLN A 1 190 ? -5.275 16.784 22.550 1.00 89.88 190 GLN A N 1
ATOM 1495 C CA . GLN A 1 190 ? -6.065 17.900 22.060 1.00 89.88 190 GLN A CA 1
ATOM 1496 C C . GLN A 1 190 ? -6.970 17.465 20.912 1.00 89.88 190 GLN A C 1
ATOM 1498 O O . GLN A 1 190 ? -6.601 16.653 20.058 1.00 89.88 190 GLN A O 1
ATOM 1503 N N . ILE A 1 191 ? -8.165 18.035 20.899 1.00 92.06 191 ILE A N 1
ATOM 1504 C CA . ILE A 1 191 ? -9.190 17.803 19.899 1.00 92.06 191 ILE A CA 1
ATOM 1505 C C . ILE A 1 191 ? -9.581 19.156 19.341 1.00 92.06 191 ILE A C 1
ATOM 1507 O O . ILE A 1 191 ? -10.027 20.043 20.073 1.00 92.06 191 ILE A O 1
ATOM 1511 N N . VAL A 1 192 ? -9.404 19.293 18.035 1.00 93.00 192 VAL A N 1
ATOM 1512 C CA . VAL A 1 192 ? -9.652 20.531 17.307 1.00 93.00 192 VAL A CA 1
ATOM 1513 C C . VAL A 1 192 ? -10.801 20.289 16.343 1.00 93.00 192 VAL A C 1
ATOM 1515 O O . VAL A 1 192 ? -10.792 19.312 15.592 1.00 93.00 192 VAL A O 1
ATOM 1518 N N . VAL A 1 193 ? -11.806 21.157 16.374 1.00 93.62 193 VAL A N 1
ATOM 1519 C CA . VAL A 1 193 ? -12.981 21.063 15.504 1.00 93.62 193 VAL A CA 1
ATOM 1520 C C . VAL A 1 193 ? -13.055 22.297 14.623 1.00 93.62 193 VAL A C 1
ATOM 1522 O O . VAL A 1 193 ? -13.043 23.419 15.126 1.00 93.62 193 VAL A O 1
ATOM 1525 N N . TYR A 1 194 ? -13.170 22.083 13.318 1.00 94.12 194 TYR A N 1
ATOM 1526 C CA . TYR A 1 194 ? -13.323 23.129 12.310 1.00 94.12 194 TYR A CA 1
ATOM 1527 C C . TYR A 1 194 ? -14.708 23.067 11.657 1.00 94.12 194 TYR A C 1
ATOM 1529 O O . TYR A 1 194 ? -15.227 21.974 11.427 1.00 94.12 194 TYR A O 1
ATOM 1537 N N . ASP A 1 195 ? -15.285 24.220 11.315 1.00 92.62 195 ASP A N 1
ATOM 1538 C CA . ASP A 1 195 ? -16.401 24.325 10.367 1.00 92.62 195 ASP A CA 1
ATOM 1539 C C . ASP A 1 195 ? -15.829 24.384 8.950 1.00 92.62 195 ASP A C 1
ATOM 1541 O O . ASP A 1 195 ? -14.990 25.226 8.648 1.00 92.62 195 ASP A O 1
ATOM 1545 N N . LEU A 1 196 ? -16.288 23.497 8.078 1.00 91.25 196 LEU A N 1
ATOM 1546 C CA . LEU A 1 196 ? -15.927 23.380 6.669 1.00 91.25 196 LEU A CA 1
ATOM 1547 C C . LEU A 1 196 ? -16.817 24.270 5.789 1.00 91.25 196 LEU A C 1
ATOM 1549 O O . LEU A 1 196 ? -17.302 23.853 4.737 1.00 91.25 196 LEU A O 1
ATOM 1553 N N . ALA A 1 197 ? -17.069 25.499 6.231 1.00 86.94 197 ALA A N 1
ATOM 1554 C CA . ALA A 1 197 ? -17.666 26.525 5.392 1.00 86.94 197 ALA A CA 1
ATOM 1555 C C . ALA A 1 197 ? -16.742 26.890 4.213 1.00 86.94 197 ALA A C 1
ATOM 1557 O O . ALA A 1 197 ? -15.653 26.341 4.059 1.00 86.94 197 ALA A O 1
ATOM 1558 N N . THR A 1 198 ? -17.159 27.851 3.381 1.00 80.19 198 THR A N 1
ATOM 1559 C CA . THR A 1 198 ? -16.355 28.362 2.252 1.00 80.19 198 THR A CA 1
ATOM 1560 C C . THR A 1 198 ? -14.920 28.733 2.664 1.00 80.19 198 THR A C 1
ATOM 1562 O O . THR A 1 198 ? -14.005 28.623 1.853 1.00 80.19 198 THR A O 1
ATOM 1565 N N . SER A 1 199 ? -14.712 29.107 3.931 1.00 85.88 199 SER A N 1
ATOM 1566 C CA . SER A 1 199 ? -13.410 29.126 4.597 1.00 85.88 199 SER A CA 1
ATOM 1567 C C . SER A 1 199 ? -13.449 28.285 5.884 1.00 85.88 199 SER A C 1
ATOM 1569 O O . SER A 1 199 ? -14.422 28.380 6.637 1.00 85.88 199 SER A O 1
ATOM 1571 N N . PRO A 1 200 ? -12.413 27.471 6.167 1.00 88.25 200 PRO A N 1
ATOM 1572 C CA . PRO A 1 200 ? -12.370 26.673 7.383 1.00 88.25 200 PRO A CA 1
ATOM 1573 C C . PRO A 1 200 ? -12.165 27.567 8.612 1.00 88.25 200 PRO A C 1
ATOM 1575 O O . PRO A 1 200 ? -11.153 28.262 8.714 1.00 88.25 200 PRO A O 1
ATOM 1578 N N . THR A 1 201 ? -13.106 27.546 9.556 1.00 92.19 201 THR A N 1
ATOM 1579 C CA . THR A 1 201 ? -13.028 28.321 10.806 1.00 92.19 201 THR A CA 1
ATOM 1580 C C . THR A 1 201 ? -12.897 27.398 12.011 1.00 92.19 201 THR A C 1
ATOM 1582 O O . THR A 1 201 ? -13.501 26.328 12.060 1.00 92.19 201 THR A O 1
ATOM 1585 N N . LEU A 1 202 ? -12.074 27.786 12.987 1.00 91.44 202 LEU A N 1
ATOM 1586 C CA . LEU A 1 202 ? -11.922 27.037 14.233 1.00 91.44 202 LEU A CA 1
ATOM 1587 C C . LEU A 1 202 ? -13.190 27.201 15.084 1.00 91.44 202 LEU A C 1
ATOM 1589 O O . LEU A 1 202 ? -13.537 28.320 15.454 1.00 91.44 202 LEU A O 1
ATOM 1593 N N . LEU A 1 203 ? -13.863 26.094 15.401 1.00 89.31 203 LEU A N 1
ATOM 1594 C CA . LEU A 1 203 ? -15.050 26.078 16.261 1.00 89.31 203 LEU A CA 1
ATOM 1595 C C . LEU A 1 203 ? -14.685 25.873 17.727 1.00 89.31 203 LEU A C 1
ATOM 1597 O O . LEU A 1 203 ? -15.164 26.601 18.593 1.00 89.31 203 LEU A O 1
ATOM 1601 N N . CYS A 1 204 ? -13.867 24.862 18.017 1.00 87.94 204 CYS A N 1
ATOM 1602 C CA . CYS A 1 204 ? -13.410 24.601 19.373 1.00 87.94 204 CYS A CA 1
ATOM 1603 C C . CYS A 1 204 ? -12.068 23.875 19.390 1.00 87.94 204 CYS A C 1
ATOM 1605 O O . CYS A 1 204 ? -11.794 23.022 18.546 1.00 87.94 204 CYS A O 1
ATOM 1607 N N . GLU A 1 205 ? -11.284 24.164 20.419 1.00 91.75 205 GLU A N 1
ATOM 1608 C CA . GLU A 1 205 ? -10.103 23.407 20.806 1.00 91.75 205 GLU A CA 1
ATOM 1609 C C . GLU A 1 205 ? -10.290 22.984 22.262 1.00 91.75 205 GLU A C 1
ATOM 1611 O O . GLU A 1 205 ? -10.595 23.814 23.122 1.00 91.75 205 GLU A O 1
ATOM 1616 N N . LYS A 1 206 ? -10.177 21.685 22.536 1.00 90.38 206 LYS A N 1
ATOM 1617 C CA . LYS A 1 206 ? -10.325 21.152 23.891 1.00 90.38 206 LYS A CA 1
ATOM 1618 C C . LYS A 1 206 ? -9.428 19.958 24.148 1.00 90.38 206 LYS A C 1
ATOM 1620 O O . LYS A 1 206 ? -9.075 19.216 23.238 1.00 90.38 206 LYS A O 1
ATOM 1625 N N . GLU A 1 207 ? -9.097 19.762 25.414 1.00 90.75 207 GLU A N 1
ATOM 1626 C CA . GLU A 1 207 ? -8.395 18.573 25.878 1.00 90.75 207 GLU A CA 1
ATOM 1627 C C . GLU A 1 207 ? -9.392 17.445 26.173 1.00 90.75 207 GLU A C 1
ATOM 1629 O O . GLU A 1 207 ? -10.455 17.672 26.757 1.00 90.75 207 GLU A O 1
ATOM 1634 N N . SER A 1 208 ? -9.055 16.226 25.757 1.00 90.62 208 SER A N 1
ATOM 1635 C CA . SER A 1 208 ? -9.889 15.052 25.996 1.00 90.62 208 SER A CA 1
ATOM 1636 C C . SER A 1 208 ? -9.924 14.651 27.471 1.00 90.62 208 SER A C 1
ATOM 1638 O O . SER A 1 208 ? -8.962 14.822 28.218 1.00 90.62 208 SER A O 1
ATOM 1640 N N . LEU A 1 209 ? -11.015 13.997 27.875 1.00 90.69 209 LEU A N 1
ATOM 1641 C CA . LEU A 1 209 ? -11.152 13.383 29.199 1.00 90.69 209 LEU A CA 1
ATOM 1642 C C . LEU A 1 209 ? -10.205 12.194 29.439 1.00 90.69 209 LEU A C 1
ATOM 1644 O O . LEU A 1 209 ? -10.049 11.742 30.578 1.00 90.69 209 LEU A O 1
ATOM 1648 N N . LEU A 1 210 ? -9.647 11.611 28.377 1.00 90.88 210 LEU A N 1
ATOM 1649 C CA . LEU A 1 210 ? -8.816 10.414 28.472 1.00 90.88 210 LEU A CA 1
ATOM 1650 C C . LEU A 1 210 ? -7.394 10.777 28.896 1.00 90.88 210 LEU A C 1
ATOM 1652 O O . LEU A 1 210 ? -6.804 11.726 28.399 1.00 90.88 210 LEU A O 1
ATOM 1656 N N . LYS A 1 211 ? -6.815 9.998 29.818 1.00 87.44 211 LYS A N 1
ATOM 1657 C CA . LYS A 1 211 ? -5.508 10.331 30.405 1.00 87.44 211 LYS A CA 1
ATOM 1658 C C . LYS A 1 211 ? -4.339 10.072 29.458 1.00 87.44 211 LYS A C 1
ATOM 1660 O O . LYS A 1 211 ? -3.332 10.763 29.578 1.00 87.44 211 LYS A O 1
ATOM 1665 N N . PHE A 1 212 ? -4.468 9.109 28.549 1.00 86.38 212 PHE A N 1
ATOM 1666 C CA . PHE A 1 212 ? -3.392 8.665 27.658 1.00 86.38 212 PHE A CA 1
ATOM 1667 C C . PHE A 1 212 ? -3.617 9.080 26.209 1.00 86.38 212 PHE A C 1
ATOM 1669 O O . PHE A 1 212 ? -4.717 9.493 25.839 1.00 86.38 212 PHE A O 1
ATOM 1676 N N . SER A 1 213 ? -2.572 8.907 25.392 1.00 86.88 213 SER A N 1
ATOM 1677 C CA . SER A 1 213 ? -2.570 9.202 23.957 1.00 86.88 213 SER A CA 1
ATOM 1678 C C . SER A 1 213 ? -3.829 8.670 23.260 1.00 86.88 213 SER A C 1
ATOM 1680 O O . SER A 1 213 ? -4.293 7.546 23.514 1.00 86.88 213 SER A O 1
ATOM 1682 N N . LEU A 1 214 ? -4.418 9.517 22.421 1.00 90.12 214 LEU A N 1
ATOM 1683 C CA . LEU A 1 214 ? -5.615 9.197 21.653 1.00 90.12 214 LEU A CA 1
ATOM 1684 C C . LEU A 1 214 ? -5.209 8.403 20.409 1.00 90.12 214 LEU A C 1
ATOM 1686 O O . LEU A 1 214 ? -4.090 8.507 19.910 1.00 90.12 214 LEU A O 1
ATOM 1690 N N . ARG A 1 215 ? -6.107 7.550 19.928 1.00 89.50 215 ARG A N 1
ATOM 1691 C CA . ARG A 1 215 ? -5.841 6.681 18.780 1.00 89.50 215 ARG A CA 1
ATOM 1692 C C . ARG A 1 215 ? -6.941 6.712 17.745 1.00 89.50 215 ARG A C 1
ATOM 1694 O O . ARG A 1 215 ? -6.616 6.614 16.570 1.00 89.50 215 ARG A O 1
ATOM 1701 N N . SER A 1 216 ? -8.196 6.801 18.168 1.00 92.50 216 SER A N 1
ATOM 1702 C CA . SER A 1 216 ? -9.331 6.790 17.252 1.00 92.50 216 SER A CA 1
ATOM 1703 C C . SER A 1 216 ? -10.361 7.861 17.569 1.00 92.50 216 SER A C 1
ATOM 1705 O O . SER A 1 216 ? -10.555 8.193 18.735 1.00 92.50 216 SER A O 1
ATOM 1707 N N . ILE A 1 217 ? -10.999 8.417 16.537 1.00 94.94 217 ILE A N 1
ATOM 1708 C CA . ILE A 1 217 ? -12.108 9.371 16.665 1.00 94.94 217 ILE A CA 1
ATOM 1709 C C . ILE A 1 217 ? -13.217 9.044 15.668 1.00 94.94 217 ILE A C 1
ATOM 1711 O O . ILE A 1 217 ? -12.947 8.661 14.533 1.00 94.94 217 ILE A O 1
ATOM 1715 N N . ALA A 1 218 ? -14.465 9.227 16.085 1.00 95.25 218 ALA A N 1
ATOM 1716 C CA . ALA A 1 218 ? -15.633 9.185 15.215 1.00 95.25 218 ALA A CA 1
ATOM 1717 C C . ALA A 1 218 ? -16.678 10.196 15.700 1.00 95.25 218 ALA A C 1
ATOM 1719 O O . ALA A 1 218 ? -16.889 10.337 16.901 1.00 95.25 218 ALA A O 1
ATOM 1720 N N . ALA A 1 219 ? -17.340 10.901 14.787 1.00 94.25 219 ALA A N 1
ATOM 1721 C CA . ALA A 1 219 ? -18.376 11.875 15.130 1.00 94.25 219 ALA A CA 1
ATOM 1722 C C . ALA A 1 219 ? -19.779 11.252 15.049 1.00 94.25 219 ALA A C 1
ATOM 1724 O O . ALA A 1 219 ? -20.036 10.407 14.189 1.00 94.25 219 ALA A O 1
ATOM 1725 N N . PHE A 1 220 ? -20.691 11.676 15.928 1.00 93.38 220 PHE A N 1
ATOM 1726 C CA . PHE A 1 220 ? -22.105 11.317 15.815 1.00 93.38 220 PHE A CA 1
ATOM 1727 C C . PHE A 1 220 ? -22.766 12.071 14.670 1.00 93.38 220 PHE A C 1
ATOM 1729 O O . PHE A 1 220 ? -22.369 13.182 14.324 1.00 93.38 220 PHE A O 1
ATOM 1736 N N . THR A 1 221 ? -23.823 11.485 14.112 1.00 89.62 221 THR A N 1
ATOM 1737 C CA . THR A 1 221 ? -24.590 12.075 13.009 1.00 89.62 221 THR A CA 1
ATOM 1738 C C . THR A 1 221 ? -25.364 13.335 13.393 1.00 89.62 221 THR A C 1
ATOM 1740 O O . THR A 1 221 ? -25.794 14.067 12.506 1.00 89.62 221 THR A O 1
ATOM 1743 N N . ASP A 1 222 ? -25.479 13.649 14.686 1.00 85.75 222 ASP A N 1
ATOM 1744 C CA . ASP A 1 222 ? -25.960 14.948 15.174 1.00 85.75 222 ASP A CA 1
ATOM 1745 C C . ASP A 1 222 ? -24.954 16.094 14.917 1.00 85.75 222 ASP A C 1
ATOM 1747 O O . ASP A 1 222 ? -25.312 17.270 14.980 1.00 85.75 222 ASP A O 1
ATOM 1751 N N . GLY A 1 223 ? -23.690 15.769 14.619 1.00 84.25 223 GLY A N 1
ATOM 1752 C CA . GLY A 1 223 ? -22.600 16.722 14.428 1.00 84.25 223 GLY A CA 1
ATOM 1753 C C . GLY A 1 223 ? -22.223 17.515 15.685 1.00 84.25 223 GLY A C 1
ATOM 1754 O O . GLY A 1 223 ? -21.438 18.457 15.583 1.00 84.25 223 GLY A O 1
ATOM 1755 N N . ASN A 1 224 ? -22.778 17.188 16.851 1.00 87.25 224 ASN A N 1
ATOM 1756 C CA . ASN A 1 224 ? -22.557 17.902 18.112 1.00 87.25 224 ASN A CA 1
ATOM 1757 C C . ASN A 1 224 ? -21.779 17.066 19.126 1.00 87.25 224 ASN A C 1
ATOM 1759 O O . ASN A 1 224 ? -21.122 17.636 19.999 1.00 87.25 224 ASN A O 1
ATOM 1763 N N . GLY A 1 225 ? -21.801 15.742 18.988 1.00 90.94 225 GLY A N 1
ATOM 1764 C CA . GLY A 1 225 ? -20.985 14.834 19.777 1.00 90.94 225 GLY A CA 1
ATOM 1765 C C . GLY A 1 225 ? -19.962 14.072 18.945 1.00 90.94 225 GLY A C 1
ATOM 1766 O O . GLY A 1 225 ? -20.112 13.868 17.739 1.00 90.94 225 GLY A O 1
ATOM 1767 N N . TYR A 1 226 ? -18.938 13.578 19.622 1.00 93.94 226 TYR A N 1
ATOM 1768 C CA . TYR A 1 226 ? -17.970 12.656 19.059 1.00 93.94 226 TYR A CA 1
ATOM 1769 C C . TYR A 1 226 ? -17.488 11.660 20.118 1.00 93.94 226 TYR A C 1
ATOM 1771 O O . TYR A 1 226 ? -17.640 11.847 21.327 1.00 93.94 226 TYR A O 1
ATOM 1779 N N . VAL A 1 227 ? -16.896 10.576 19.639 1.00 95.69 227 VAL A N 1
ATOM 1780 C CA . VAL A 1 227 ? -16.357 9.478 20.428 1.00 95.69 227 VAL A CA 1
ATOM 1781 C C . VAL A 1 227 ? -14.868 9.368 20.144 1.00 95.69 227 VAL A C 1
ATOM 1783 O O . VAL A 1 227 ? -14.455 9.375 18.987 1.00 95.69 227 VAL A O 1
ATOM 1786 N N . VAL A 1 228 ? -14.068 9.243 21.196 1.00 95.12 228 VAL A N 1
ATOM 1787 C CA . VAL A 1 228 ? -12.615 9.085 21.126 1.00 95.12 228 VAL A CA 1
ATOM 1788 C C . VAL A 1 228 ? -12.158 7.818 21.826 1.00 95.12 228 VAL A C 1
ATOM 1790 O O . VAL A 1 228 ? -12.674 7.451 22.878 1.00 95.12 228 VAL A O 1
ATOM 1793 N N . GLY A 1 229 ? -11.169 7.148 21.249 1.00 94.38 229 GLY A N 1
ATOM 1794 C CA . GLY A 1 229 ? -10.538 5.949 21.779 1.00 94.38 229 GLY A CA 1
ATOM 1795 C C . GLY A 1 229 ? -9.089 6.220 22.151 1.00 94.38 229 GLY A C 1
ATOM 1796 O O . GLY A 1 229 ? -8.366 6.873 21.400 1.00 94.38 229 GLY A O 1
ATOM 1797 N N . SER A 1 230 ? -8.652 5.700 23.296 1.00 91.50 230 SER A N 1
ATOM 1798 C CA . SER A 1 230 ? -7.273 5.829 23.778 1.00 91.50 230 SER A CA 1
ATOM 1799 C C . SER A 1 230 ? -6.499 4.513 23.689 1.00 91.50 230 SER A C 1
ATOM 1801 O O . SER A 1 230 ? -7.073 3.420 23.607 1.00 91.50 230 SER A O 1
ATOM 1803 N N . ILE A 1 231 ? -5.169 4.616 23.750 1.00 88.75 231 ILE A N 1
ATOM 1804 C CA . ILE A 1 231 ? -4.258 3.471 23.803 1.00 88.75 231 ILE A CA 1
ATOM 1805 C C . ILE A 1 231 ? -4.438 2.590 25.054 1.00 88.75 231 ILE A C 1
ATOM 1807 O O . ILE A 1 231 ? -4.062 1.424 25.031 1.00 88.75 231 ILE A O 1
ATOM 1811 N N . GLU A 1 232 ? -5.054 3.104 26.124 1.00 87.56 232 GLU A N 1
ATOM 1812 C CA . GLU A 1 232 ? -5.316 2.353 27.368 1.00 87.56 232 GLU A CA 1
ATOM 1813 C C . GLU A 1 232 ? -6.646 1.565 27.371 1.00 87.56 232 GLU A C 1
ATOM 1815 O O . GLU A 1 232 ? -7.149 1.170 28.433 1.00 87.56 232 GLU A O 1
ATOM 1820 N N . GLY A 1 233 ? -7.292 1.422 26.212 1.00 90.19 233 GLY A N 1
ATOM 1821 C CA . GLY A 1 233 ? -8.563 0.700 26.095 1.00 90.19 233 GLY A CA 1
ATOM 1822 C C . GLY A 1 233 ? -9.748 1.406 26.732 1.00 90.19 233 GLY A C 1
ATOM 1823 O O . GLY A 1 233 ? -10.681 0.753 27.211 1.00 90.19 233 GLY A O 1
ATOM 1824 N N . ARG A 1 234 ? -9.707 2.739 26.771 1.00 92.44 234 ARG A N 1
ATOM 1825 C CA . ARG A 1 234 ? -10.832 3.584 27.173 1.00 92.44 234 ARG A CA 1
ATOM 1826 C C . ARG A 1 234 ? -11.452 4.286 25.989 1.00 92.44 234 ARG A C 1
ATOM 1828 O O . ARG A 1 234 ? -10.776 4.581 25.005 1.00 92.44 234 ARG A O 1
ATOM 1835 N N . VAL A 1 235 ? -12.730 4.586 26.159 1.00 95.25 235 VAL A N 1
ATOM 1836 C CA . VAL A 1 235 ? -13.519 5.371 25.224 1.00 95.25 235 VAL A CA 1
ATOM 1837 C C . VAL A 1 235 ? -14.082 6.575 25.969 1.00 95.25 235 VAL A C 1
ATOM 1839 O O . VAL A 1 235 ? -14.578 6.438 27.090 1.00 95.25 235 VAL A O 1
ATOM 1842 N N . GLY A 1 236 ? -13.956 7.750 25.365 1.00 94.44 236 GLY A N 1
ATOM 1843 C CA . GLY A 1 236 ? -14.545 9.003 25.815 1.00 94.44 236 GLY A CA 1
ATOM 1844 C C . GLY A 1 236 ? -15.647 9.421 24.853 1.00 94.44 236 GLY A C 1
ATOM 1845 O O . GLY A 1 236 ? -15.457 9.376 23.642 1.00 94.44 236 GLY A O 1
ATOM 1846 N N . VAL A 1 237 ? -16.795 9.811 25.389 1.00 94.56 237 VAL A N 1
ATOM 1847 C CA . VAL A 1 237 ? -17.892 10.421 24.637 1.00 94.56 237 VAL A CA 1
ATOM 1848 C C . VAL A 1 237 ? -17.955 11.881 25.055 1.00 94.56 237 VAL A C 1
ATOM 1850 O O . VAL A 1 237 ? -18.151 12.183 26.236 1.00 94.56 237 VAL A O 1
ATOM 1853 N N . GLU A 1 238 ? -17.747 12.785 24.105 1.00 93.19 238 GLU A N 1
ATOM 1854 C CA . GLU A 1 238 ? -17.612 14.216 24.363 1.00 93.19 238 GLU A CA 1
ATOM 1855 C C . GLU A 1 238 ? -18.425 15.047 23.363 1.00 93.19 238 GLU A C 1
ATOM 1857 O O . GLU A 1 238 ? -18.724 14.603 22.258 1.00 93.19 238 GLU A O 1
ATOM 1862 N N . TYR A 1 239 ? -18.748 16.285 23.741 1.00 91.62 239 TYR A N 1
ATOM 1863 C CA . TYR A 1 239 ? -19.628 17.173 22.971 1.00 91.62 239 TYR A CA 1
ATOM 1864 C C . TYR A 1 239 ? -18.963 18.523 22.710 1.00 91.62 239 TYR A C 1
ATOM 1866 O O . TYR A 1 239 ? -18.130 18.958 23.507 1.00 91.62 239 TYR A O 1
ATOM 1874 N N . ILE A 1 240 ? -19.284 19.166 21.585 1.00 88.12 240 ILE A N 1
ATOM 1875 C CA . ILE A 1 240 ? -18.740 20.483 21.208 1.00 88.12 240 ILE A CA 1
ATOM 1876 C C . ILE A 1 240 ? -19.184 21.547 22.218 1.00 88.12 240 ILE A C 1
ATOM 1878 O O . ILE A 1 240 ? -18.363 22.336 22.675 1.00 88.12 240 ILE A O 1
ATOM 1882 N N . SER A 1 241 ? -20.464 21.537 22.601 1.00 79.88 241 SER A N 1
ATOM 1883 C CA . SER A 1 241 ? -21.024 22.399 23.639 1.00 79.88 241 SER A CA 1
ATOM 1884 C C . SER A 1 241 ? -21.565 21.555 24.793 1.00 79.88 241 SER A C 1
ATOM 1886 O O . SER A 1 241 ? -22.404 20.675 24.612 1.00 79.88 241 SER A O 1
ATOM 1888 N N . SER A 1 242 ? -21.076 21.823 26.002 1.00 65.25 242 SER A N 1
ATOM 1889 C CA . SER A 1 242 ? -21.545 21.160 27.222 1.00 65.25 242 SER A CA 1
ATOM 1890 C C . SER A 1 242 ? -22.888 21.758 27.650 1.00 65.25 242 SER A C 1
ATOM 1892 O O . SER A 1 242 ? -22.927 22.686 28.456 1.00 65.25 242 SER A O 1
ATOM 1894 N N . SER A 1 243 ? -23.993 21.265 27.089 1.00 67.06 243 SER A N 1
ATOM 1895 C CA . SER A 1 243 ? -25.337 21.567 27.601 1.00 67.06 243 SER A CA 1
ATOM 1896 C C . SER A 1 243 ? -25.598 20.793 28.903 1.00 67.06 243 SER A C 1
ATOM 1898 O O . SER A 1 243 ? -24.974 19.760 29.151 1.00 67.06 243 SER A O 1
ATOM 1900 N N . GLU A 1 244 ? -26.522 21.254 29.755 1.00 62.91 244 GLU A N 1
ATOM 1901 C CA . GLU A 1 244 ? -26.807 20.592 31.045 1.00 62.91 244 GLU A CA 1
ATOM 1902 C C . GLU A 1 244 ? -27.221 19.114 30.907 1.00 62.91 244 GLU A C 1
ATOM 1904 O O . GLU A 1 244 ? -27.002 18.321 31.828 1.00 62.91 244 GLU A O 1
ATOM 1909 N N . GLN A 1 245 ? -27.771 18.737 29.749 1.00 66.19 245 GLN A N 1
ATOM 1910 C CA . GLN A 1 245 ? -28.257 17.388 29.458 1.00 66.19 245 GLN A CA 1
ATOM 1911 C C . GLN A 1 245 ? -27.161 16.456 28.905 1.00 66.19 245 GLN A C 1
ATOM 1913 O O . GLN A 1 245 ? -27.223 15.246 29.126 1.00 66.19 245 GLN A O 1
ATOM 1918 N N . GLU A 1 246 ? -26.119 16.988 28.256 1.00 78.56 246 GLU A N 1
ATOM 1919 C CA . GLU A 1 246 ? -25.087 16.200 27.564 1.00 78.56 246 GLU A CA 1
ATOM 1920 C C . GLU A 1 246 ? -23.698 16.416 28.175 1.00 78.56 246 GLU A C 1
ATOM 1922 O O . GLU A 1 246 ? -22.829 17.101 27.636 1.00 78.56 246 GLU A O 1
ATOM 1927 N N . LYS A 1 247 ? -23.473 15.801 29.342 1.00 86.75 247 LYS A N 1
ATOM 1928 C CA . LYS A 1 247 ? -22.165 15.835 30.011 1.00 86.75 247 LYS A CA 1
ATOM 1929 C C . LYS A 1 247 ? -21.204 14.811 29.399 1.00 86.75 247 LYS A C 1
ATOM 1931 O O . LYS A 1 247 ? -21.604 13.657 29.206 1.00 86.75 247 LYS A O 1
ATOM 1936 N N . PRO A 1 248 ? -19.937 15.188 29.150 1.00 91.31 248 PRO A N 1
ATOM 1937 C CA . PRO A 1 248 ? -18.950 14.270 28.610 1.00 91.31 248 PRO A CA 1
ATOM 1938 C C . PRO A 1 248 ? -18.607 13.198 29.656 1.00 91.31 248 PRO A C 1
ATOM 1940 O O . PRO A 1 248 ? -18.602 13.458 30.862 1.00 91.31 248 PRO A O 1
ATOM 1943 N N . PHE A 1 249 ? -18.354 11.971 29.212 1.00 93.19 249 PHE A N 1
ATOM 1944 C CA . PHE A 1 249 ? -18.048 10.846 30.096 1.00 93.19 249 PHE A CA 1
ATOM 1945 C C . PHE A 1 249 ? -17.061 9.881 29.443 1.00 93.19 249 PHE A C 1
ATOM 1947 O O . PHE A 1 249 ? -16.926 9.837 28.224 1.00 93.19 249 PHE A O 1
ATOM 1954 N N . SER A 1 250 ? -16.368 9.082 30.256 1.00 93.81 250 SER A N 1
ATOM 1955 C CA . SER A 1 250 ? -15.465 8.040 29.766 1.00 93.81 250 SER A CA 1
ATOM 1956 C C . SER A 1 250 ? -15.683 6.723 30.496 1.00 93.81 250 SER A C 1
ATOM 1958 O O . SER A 1 250 ? -16.104 6.694 31.654 1.00 93.81 250 SER A O 1
ATOM 1960 N N . PHE A 1 251 ? -15.396 5.616 29.819 1.00 93.56 251 PHE A N 1
ATOM 1961 C CA . PHE A 1 251 ? -15.553 4.275 30.373 1.00 93.56 251 PHE A CA 1
ATOM 1962 C C . PHE A 1 251 ? -14.470 3.316 29.862 1.00 93.56 251 PHE A C 1
ATOM 1964 O O . PHE A 1 251 ? -13.731 3.602 28.915 1.00 93.56 251 PHE A O 1
ATOM 1971 N N . ARG A 1 252 ? -14.334 2.176 30.547 1.00 91.56 252 ARG A N 1
ATOM 1972 C CA . ARG A 1 252 ? -13.393 1.105 30.189 1.00 91.56 252 ARG A CA 1
ATOM 1973 C C . ARG A 1 252 ? -14.030 0.216 29.123 1.00 91.56 252 ARG A C 1
ATOM 1975 O O . ARG A 1 252 ? -15.174 -0.196 29.292 1.00 91.56 252 ARG A O 1
ATOM 1982 N N . CYS A 1 253 ? -13.290 -0.088 28.062 1.00 89.00 253 CYS A N 1
ATOM 1983 C CA . CYS A 1 253 ? -13.802 -0.850 26.929 1.00 89.00 253 CYS A CA 1
ATOM 1984 C C . CYS A 1 253 ? -13.031 -2.157 26.712 1.00 89.00 253 CYS A C 1
ATOM 1986 O O . CYS A 1 253 ? -13.568 -3.228 26.981 1.00 89.00 253 CYS A O 1
ATOM 1988 N N . HIS A 1 254 ? -11.767 -2.070 26.293 1.00 89.31 254 HIS A N 1
ATOM 1989 C CA . HIS A 1 254 ? -10.946 -3.227 25.917 1.00 89.31 254 HIS A CA 1
ATOM 1990 C C . HIS A 1 254 ? -9.911 -3.519 27.000 1.00 89.31 254 HIS A C 1
ATOM 1992 O O . HIS A 1 254 ? -8.753 -3.100 26.930 1.00 89.31 254 HIS A O 1
ATOM 1998 N N . ARG A 1 255 ? -10.367 -4.193 28.057 1.00 86.50 255 ARG A N 1
ATOM 1999 C CA . ARG A 1 255 ? -9.533 -4.594 29.192 1.00 86.50 255 ARG A CA 1
ATOM 2000 C C . ARG A 1 255 ? -9.842 -6.024 29.590 1.00 86.50 255 ARG A C 1
ATOM 2002 O O . ARG A 1 255 ? -11.012 -6.398 29.655 1.00 86.50 255 ARG A O 1
ATOM 2009 N N . LYS A 1 256 ? -8.801 -6.802 29.865 1.00 85.31 256 LYS A N 1
ATOM 2010 C CA . LYS A 1 256 ? -8.913 -8.176 30.360 1.00 85.31 256 LYS A CA 1
ATOM 2011 C C . LYS A 1 256 ? -8.184 -8.269 31.691 1.00 85.31 256 LYS A C 1
ATOM 2013 O O . LYS A 1 256 ? -7.053 -7.807 31.810 1.00 85.31 256 LYS A O 1
ATOM 2018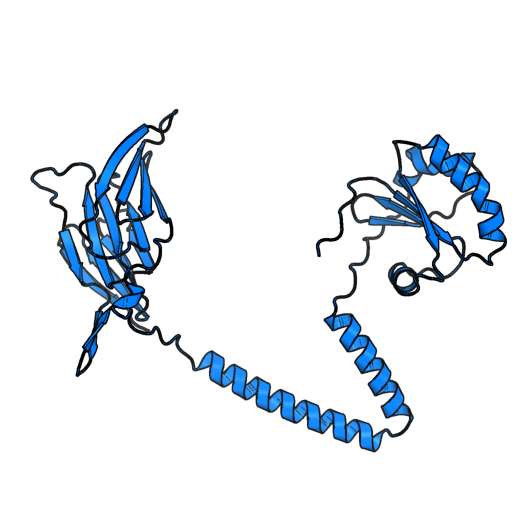 N N . THR A 1 257 ? -8.842 -8.838 32.687 1.00 81.94 257 THR A N 1
ATOM 2019 C CA . THR A 1 257 ? -8.220 -9.113 33.981 1.00 81.94 257 THR A CA 1
ATOM 2020 C C . THR A 1 257 ? -7.616 -10.504 33.920 1.00 81.94 257 THR A C 1
ATOM 2022 O O . THR A 1 257 ? -8.341 -11.472 33.700 1.00 81.94 257 THR A O 1
ATOM 2025 N N . ASP A 1 258 ? -6.301 -10.587 34.074 1.00 77.44 258 ASP A N 1
ATOM 2026 C CA . ASP A 1 258 ? -5.599 -11.842 34.325 1.00 77.44 258 ASP A CA 1
ATOM 2027 C C . ASP A 1 258 ? -5.400 -12.021 35.841 1.00 77.44 258 ASP A C 1
ATOM 2029 O O . ASP A 1 258 ? -5.611 -11.079 36.609 1.00 77.44 258 ASP A O 1
ATOM 2033 N N . ALA A 1 259 ? -4.978 -13.205 36.286 1.00 75.94 259 ALA A N 1
ATOM 2034 C CA . ALA A 1 259 ? -4.837 -13.557 37.704 1.00 75.94 259 ALA A CA 1
ATOM 2035 C C . ALA A 1 259 ? -3.951 -12.587 38.515 1.00 75.94 259 ALA A C 1
ATOM 2037 O O . ALA A 1 259 ? -4.104 -12.496 39.731 1.00 75.94 259 ALA A O 1
ATOM 2038 N N . TYR A 1 260 ? -3.055 -11.849 37.848 1.00 69.56 260 TYR A N 1
ATOM 2039 C CA . TYR A 1 260 ? -2.109 -10.934 38.491 1.00 69.56 260 TYR A CA 1
ATOM 2040 C C . TYR A 1 260 ? -2.171 -9.483 37.986 1.00 69.56 260 TYR A C 1
ATOM 2042 O O . TYR A 1 260 ? -1.746 -8.597 38.718 1.00 69.56 260 TYR A O 1
ATOM 2050 N N . ASN A 1 261 ? -2.702 -9.210 36.781 1.00 76.88 261 ASN A N 1
ATOM 2051 C CA . ASN A 1 261 ? -2.638 -7.884 36.141 1.00 76.88 261 ASN A CA 1
ATOM 2052 C C . ASN A 1 261 ? -3.903 -7.531 35.327 1.00 76.88 261 ASN A C 1
ATOM 2054 O O . ASN A 1 261 ? -4.518 -8.388 34.695 1.00 76.88 261 ASN A O 1
ATOM 2058 N N . GLU A 1 262 ? -4.254 -6.237 35.271 1.00 79.69 262 GLU A N 1
ATOM 2059 C CA . GLU A 1 262 ? -5.273 -5.697 34.350 1.00 79.69 262 GLU A CA 1
ATOM 2060 C C . GLU A 1 262 ? -4.609 -5.343 33.007 1.00 79.69 262 GLU A C 1
ATOM 2062 O O . GLU A 1 262 ? -3.961 -4.305 32.858 1.00 79.69 262 GLU A O 1
ATOM 2067 N N . LEU A 1 263 ? -4.772 -6.210 32.008 1.00 83.06 263 LEU A N 1
ATOM 2068 C CA . LEU A 1 263 ? -4.260 -6.003 30.657 1.00 83.06 263 LEU A CA 1
ATOM 2069 C C . LEU A 1 263 ? -5.147 -4.990 29.925 1.00 83.06 263 LEU A C 1
ATOM 2071 O O . LEU A 1 263 ? -6.341 -5.217 29.711 1.00 83.06 263 LEU A O 1
ATOM 2075 N N . CYS A 1 264 ? -4.553 -3.866 29.531 1.00 85.94 264 CYS A N 1
ATOM 2076 C CA . CYS A 1 264 ? -5.217 -2.812 28.768 1.00 85.94 264 CYS A CA 1
ATOM 2077 C C . CYS A 1 264 ? -4.830 -2.904 27.288 1.00 85.94 264 CYS A C 1
ATOM 2079 O O . CYS A 1 264 ? -3.646 -2.998 26.959 1.00 85.94 264 CYS A O 1
ATOM 2081 N N . TYR A 1 265 ? -5.820 -2.829 26.398 1.00 89.31 265 TYR A N 1
ATOM 2082 C CA . TYR A 1 265 ? -5.622 -2.926 24.952 1.00 89.31 265 TYR A CA 1
ATOM 2083 C C . TYR A 1 265 ? -6.118 -1.659 24.257 1.00 89.31 265 TYR A C 1
ATOM 2085 O O . TYR A 1 265 ? -7.218 -1.209 24.560 1.00 89.31 265 TYR A O 1
ATOM 2093 N N . PRO A 1 266 ? -5.373 -1.082 23.303 1.00 90.69 266 PRO A N 1
ATOM 2094 C CA . PRO A 1 266 ? -5.785 0.139 22.621 1.00 90.69 266 PRO A CA 1
ATOM 2095 C C . PRO A 1 266 ? -7.082 -0.040 21.830 1.00 90.69 266 PRO A C 1
ATOM 2097 O O . PRO A 1 266 ? -7.333 -1.091 21.233 1.00 90.69 266 PRO A O 1
ATOM 2100 N N . VAL A 1 267 ? -7.863 1.040 21.764 1.00 92.69 267 VAL A N 1
ATOM 2101 C CA . VAL A 1 267 ? -9.018 1.145 20.866 1.00 92.69 267 VAL A CA 1
ATOM 2102 C C . VAL A 1 267 ? -8.526 1.612 19.499 1.00 92.69 267 VAL A C 1
ATOM 2104 O O . VAL A 1 267 ? -8.186 2.782 19.310 1.00 92.69 267 VAL A O 1
ATOM 2107 N N . ASN A 1 268 ? -8.432 0.686 18.549 1.00 91.69 268 ASN A N 1
ATOM 2108 C CA . ASN A 1 268 ? -7.824 0.953 17.245 1.00 91.69 268 ASN A CA 1
ATOM 2109 C C . ASN A 1 268 ? -8.801 1.600 16.261 1.00 91.69 268 ASN A C 1
ATOM 2111 O O . ASN A 1 268 ? -8.378 2.389 15.420 1.00 91.69 268 ASN A O 1
ATOM 2115 N N . SER A 1 269 ? -10.087 1.268 16.359 1.00 93.25 269 SER A N 1
ATOM 2116 C CA . SER A 1 269 ? -11.120 1.769 15.456 1.00 93.25 269 SER A CA 1
ATOM 2117 C C . SER A 1 269 ? -12.430 1.988 16.201 1.00 93.25 269 SER A C 1
ATOM 2119 O O . SER A 1 269 ? -12.771 1.227 17.112 1.00 93.25 269 SER A O 1
ATOM 2121 N N . ILE A 1 270 ? -13.153 3.034 15.809 1.00 95.44 270 ILE A N 1
ATOM 2122 C CA . ILE A 1 270 ? -14.487 3.362 16.302 1.00 95.44 270 ILE A CA 1
ATOM 2123 C C . ILE A 1 270 ? -15.359 3.651 15.086 1.00 95.44 270 ILE A C 1
ATOM 2125 O O . ILE A 1 270 ? -14.950 4.376 14.183 1.00 95.44 270 ILE A O 1
ATOM 2129 N N . CYS A 1 271 ? -16.564 3.095 15.075 1.00 95.19 271 CYS A N 1
ATOM 2130 C CA . CYS A 1 271 ? -17.559 3.346 14.043 1.00 95.19 271 CYS A CA 1
ATOM 2131 C C . CYS A 1 271 ? -18.889 3.696 14.705 1.00 95.19 271 CYS A C 1
ATOM 2133 O O . CYS A 1 271 ? -19.323 3.006 15.625 1.00 95.19 271 CYS A O 1
ATOM 2135 N N . VAL A 1 272 ? -19.535 4.764 14.251 1.00 95.06 272 VAL A N 1
ATOM 2136 C CA . VAL A 1 272 ? -20.823 5.217 14.785 1.00 95.06 272 VAL A CA 1
ATOM 2137 C C . VAL A 1 272 ? -21.936 4.796 13.832 1.00 95.06 272 VAL A C 1
ATOM 2139 O O . VAL A 1 272 ? -21.798 4.919 12.616 1.00 95.06 272 VAL A O 1
ATOM 2142 N N . HIS A 1 273 ? -23.046 4.299 14.375 1.00 93.75 273 HIS A N 1
ATOM 2143 C CA . HIS A 1 273 ? -24.209 3.945 13.571 1.00 93.75 273 HIS A CA 1
ATOM 2144 C C . HIS A 1 273 ? -24.884 5.215 13.018 1.00 93.75 273 HIS A C 1
ATOM 2146 O O . HIS A 1 273 ? -25.070 6.176 13.763 1.00 93.75 273 HIS A O 1
ATOM 2152 N N . PRO A 1 274 ? -25.306 5.247 11.742 1.00 88.50 274 PRO A N 1
ATOM 2153 C CA . PRO A 1 274 ? -25.827 6.470 11.130 1.00 88.50 274 PRO A CA 1
ATOM 2154 C C . PRO A 1 274 ? -27.155 6.954 11.737 1.00 88.50 274 PRO A C 1
ATOM 2156 O O . PRO A 1 274 ? -27.390 8.156 11.842 1.00 88.50 274 PRO A O 1
ATOM 2159 N N . LEU A 1 275 ? -28.026 6.025 12.143 1.00 86.88 275 LEU A N 1
ATOM 2160 C CA . LEU A 1 275 ? -29.382 6.343 12.622 1.00 86.88 275 LEU A CA 1
ATOM 2161 C C . LEU A 1 275 ? -29.535 6.304 14.143 1.00 86.88 275 LEU A C 1
ATOM 2163 O O . LEU A 1 275 ? -30.458 6.896 14.689 1.00 86.88 275 LEU A O 1
ATOM 2167 N N . TYR A 1 276 ? -28.661 5.573 14.826 1.00 88.00 276 TYR A N 1
ATOM 2168 C CA . TYR A 1 276 ? -28.795 5.309 16.253 1.00 88.00 276 TYR A CA 1
ATOM 2169 C C . TYR A 1 276 ? -27.580 5.892 16.943 1.00 88.00 276 TYR A C 1
ATOM 2171 O O . TYR A 1 276 ? -26.477 5.826 16.406 1.00 88.00 276 TYR A O 1
ATOM 2179 N N . ARG A 1 277 ? -27.747 6.390 18.169 1.00 89.12 277 ARG A N 1
ATOM 2180 C CA . ARG A 1 277 ? -26.635 6.900 18.986 1.00 89.12 277 ARG A CA 1
ATOM 2181 C C . ARG A 1 277 ? -25.771 5.774 19.574 1.00 89.12 277 ARG A C 1
ATOM 2183 O O . ARG A 1 277 ? -25.268 5.856 20.692 1.00 89.12 277 ARG A O 1
ATOM 2190 N N . THR A 1 278 ? -25.623 4.698 18.814 1.00 94.56 278 THR A N 1
ATOM 2191 C CA . THR A 1 278 ? -24.832 3.520 19.132 1.00 94.56 278 THR A CA 1
ATOM 2192 C C . THR A 1 278 ? -23.536 3.544 18.346 1.00 94.56 278 THR A C 1
ATOM 2194 O O . THR A 1 278 ? -23.494 4.023 17.212 1.00 94.56 278 THR A O 1
ATOM 2197 N N . PHE A 1 279 ? -22.484 2.974 18.909 1.00 95.75 279 PHE A N 1
ATOM 2198 C CA . PHE A 1 279 ? -21.192 2.884 18.246 1.00 95.75 279 PHE A CA 1
ATOM 2199 C C . PHE A 1 279 ? -20.503 1.562 18.563 1.00 95.75 279 PHE A C 1
ATOM 2201 O O . PHE A 1 279 ? -20.720 0.952 19.611 1.00 95.75 279 PHE A O 1
ATOM 2208 N N . ALA A 1 280 ? -19.673 1.122 17.629 1.00 96.56 280 ALA A N 1
ATOM 2209 C CA . ALA A 1 280 ? -18.833 -0.051 17.738 1.00 96.56 280 ALA A CA 1
ATOM 2210 C C . ALA A 1 280 ? -17.390 0.372 18.010 1.00 96.56 280 ALA A C 1
ATOM 2212 O O . ALA A 1 280 ? -16.900 1.342 17.427 1.00 96.56 280 ALA A O 1
ATOM 2213 N N . THR A 1 281 ? -16.696 -0.378 18.858 1.00 96.56 281 THR A N 1
ATOM 2214 C CA . THR A 1 281 ? -15.271 -0.192 19.135 1.00 96.56 281 THR A CA 1
ATOM 2215 C C . THR A 1 281 ? -14.512 -1.486 18.888 1.00 96.56 281 THR A C 1
ATOM 2217 O O . THR A 1 281 ? -14.889 -2.538 19.406 1.00 96.56 281 THR A O 1
ATOM 2220 N N . GLY A 1 282 ?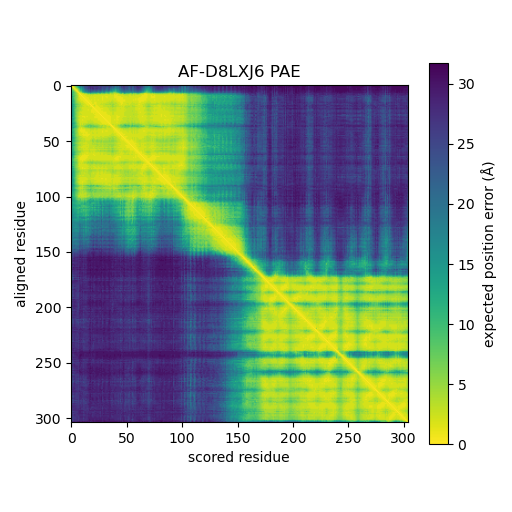 -13.444 -1.401 18.097 1.00 94.81 282 GLY A N 1
ATOM 2221 C CA . GLY A 1 282 ? -12.530 -2.505 17.821 1.00 94.81 282 GLY A CA 1
ATOM 2222 C C . GLY A 1 282 ? -11.247 -2.364 18.634 1.00 94.81 282 GLY A C 1
ATOM 2223 O O . GLY A 1 282 ? -10.498 -1.393 18.464 1.00 94.81 282 GLY A O 1
ATOM 2224 N N . GLY A 1 283 ? -10.989 -3.334 19.508 1.00 90.69 283 GLY A N 1
ATOM 2225 C CA . GLY A 1 283 ? -9.803 -3.367 20.357 1.00 90.69 283 GLY A CA 1
ATOM 2226 C C . GLY A 1 283 ? -8.712 -4.274 19.810 1.00 90.69 283 GLY A C 1
ATOM 2227 O O . GLY A 1 283 ? -8.964 -5.213 19.057 1.00 90.69 283 GLY A O 1
ATOM 2228 N N . ALA A 1 284 ? -7.471 -4.032 20.232 1.00 88.44 284 ALA A N 1
ATOM 2229 C CA . ALA A 1 284 ? -6.367 -4.954 19.949 1.00 88.44 284 ALA A CA 1
ATOM 2230 C C . ALA A 1 284 ? -6.472 -6.300 20.694 1.00 88.44 284 ALA A C 1
ATOM 2232 O O . ALA A 1 284 ? -5.666 -7.195 20.465 1.00 88.44 284 ALA A O 1
ATOM 2233 N N . ASP A 1 285 ? -7.455 -6.455 21.581 1.00 87.56 285 ASP A N 1
ATOM 2234 C CA . ASP A 1 285 ? -7.754 -7.698 22.291 1.00 87.56 285 ASP A CA 1
ATOM 2235 C C . ASP A 1 285 ? -8.525 -8.723 21.441 1.00 87.56 285 ASP A C 1
ATOM 2237 O O . ASP A 1 285 ? -8.861 -9.797 21.954 1.00 87.56 285 ASP A O 1
ATOM 2241 N N . GLY A 1 286 ? -8.821 -8.377 20.182 1.00 87.00 286 GLY A N 1
ATOM 2242 C CA . GLY A 1 286 ? -9.595 -9.190 19.247 1.00 87.00 286 GLY A CA 1
ATOM 2243 C C . GLY A 1 286 ? -11.103 -9.134 19.488 1.00 87.00 286 GLY A C 1
ATOM 2244 O O . GLY A 1 286 ? -11.824 -9.963 18.944 1.00 87.00 286 GLY A O 1
ATOM 2245 N N . SER A 1 287 ? -11.588 -8.200 20.316 1.00 90.81 287 SER A N 1
ATOM 2246 C CA . SER A 1 287 ? -13.019 -8.033 20.560 1.00 90.81 287 SER A CA 1
ATOM 2247 C C . SER A 1 287 ? -13.586 -6.793 19.875 1.00 90.81 287 SER A C 1
ATOM 2249 O O . SER A 1 287 ? -12.919 -5.762 19.735 1.00 90.81 287 SER A O 1
ATOM 2251 N N . VAL A 1 288 ? -14.857 -6.887 19.488 1.00 94.81 288 VAL A N 1
ATOM 2252 C CA . VAL A 1 288 ? -15.672 -5.756 19.042 1.00 94.81 288 VAL A CA 1
ATOM 2253 C C . VAL A 1 288 ? -16.791 -5.551 20.049 1.00 94.81 288 VAL A C 1
ATOM 2255 O O . VAL A 1 288 ? -17.609 -6.441 20.273 1.00 94.81 288 VAL A O 1
ATOM 2258 N N . CYS A 1 289 ? -16.839 -4.379 20.671 1.00 94.81 289 CYS A N 1
ATOM 2259 C CA . CYS A 1 289 ? -17.897 -4.030 21.615 1.00 94.81 289 CYS A CA 1
ATOM 2260 C C . CYS A 1 289 ? -18.883 -3.059 20.963 1.00 94.81 289 CYS A C 1
ATOM 2262 O O . CYS A 1 289 ? -18.466 -2.098 20.320 1.00 94.81 289 CYS A O 1
ATOM 2264 N N . ILE A 1 290 ? -20.182 -3.279 21.167 1.00 96.31 290 ILE A N 1
ATOM 2265 C CA . ILE A 1 290 ? -21.245 -2.354 20.761 1.00 96.31 290 ILE A CA 1
ATOM 2266 C C . ILE A 1 290 ? -21.750 -1.613 21.992 1.00 96.31 290 ILE A C 1
ATOM 2268 O O . ILE A 1 290 ? -22.045 -2.228 23.020 1.00 96.31 290 ILE A O 1
ATOM 2272 N N . TRP A 1 291 ? -21.883 -0.301 21.875 1.00 95.94 291 TRP A N 1
ATOM 2273 C CA . TRP A 1 291 ? -22.250 0.601 22.957 1.00 95.94 291 TRP A CA 1
ATOM 2274 C C . TRP A 1 291 ? -23.419 1.485 22.558 1.00 95.94 291 TRP A C 1
ATOM 2276 O O . TRP A 1 291 ? -23.536 1.883 21.402 1.00 95.94 291 TRP A O 1
ATOM 2286 N N . ASP A 1 292 ? -24.243 1.827 23.539 1.00 94.25 292 ASP A N 1
ATOM 2287 C CA . ASP A 1 292 ? -25.248 2.878 23.447 1.00 94.25 292 ASP A CA 1
ATOM 2288 C C . ASP A 1 292 ? -24.741 4.110 24.207 1.00 94.25 292 ASP A C 1
ATOM 2290 O O . ASP A 1 292 ? -24.507 4.050 25.421 1.00 94.25 292 ASP A O 1
ATOM 2294 N N . ALA A 1 293 ? -24.543 5.221 23.492 1.00 91.06 293 ALA A N 1
ATOM 2295 C CA . ALA A 1 293 ? -24.052 6.465 24.073 1.00 91.06 293 ALA A CA 1
ATOM 2296 C C . ALA A 1 293 ? -25.086 7.128 24.995 1.00 91.06 293 ALA A C 1
ATOM 2298 O O . ALA A 1 293 ? -24.712 7.708 26.015 1.00 91.06 293 ALA A O 1
ATOM 2299 N N . SER A 1 294 ? -26.373 7.020 24.661 1.00 89.00 294 SER A N 1
ATOM 2300 C CA . SER A 1 294 ? -27.473 7.616 25.422 1.00 89.00 294 SER A CA 1
ATOM 2301 C C . SER A 1 294 ? -27.709 6.851 26.721 1.00 89.00 294 SER A C 1
ATOM 2303 O O . SER A 1 294 ? -27.789 7.450 27.792 1.00 89.00 294 SER A O 1
ATOM 2305 N N . ALA A 1 295 ? -27.753 5.518 26.643 1.00 90.88 295 ALA A N 1
ATOM 2306 C CA . ALA A 1 295 ? -27.936 4.652 27.809 1.00 90.88 295 ALA A CA 1
ATOM 2307 C C . ALA A 1 295 ? -26.643 4.421 28.613 1.00 90.88 295 ALA A C 1
ATOM 2309 O O . ALA A 1 295 ? -26.690 3.838 29.697 1.00 90.88 295 ALA A O 1
ATOM 2310 N N . LYS A 1 296 ? -25.483 4.849 28.090 1.00 91.88 296 LYS A N 1
ATOM 2311 C CA . LYS A 1 296 ? -24.146 4.658 28.685 1.00 91.88 296 LYS A CA 1
ATOM 2312 C C . LYS A 1 296 ? -23.850 3.192 29.017 1.00 91.88 296 LYS A C 1
ATOM 2314 O O . LYS A 1 296 ? -23.210 2.883 30.024 1.00 91.88 296 LYS A O 1
ATOM 2319 N N . LYS A 1 297 ? -24.339 2.277 28.178 1.00 92.88 297 LYS A N 1
ATOM 2320 C CA . LYS A 1 297 ? -24.313 0.833 28.426 1.00 92.88 297 LYS A CA 1
ATOM 2321 C C . LYS A 1 297 ? -23.726 0.083 27.238 1.00 92.88 297 LYS A C 1
ATOM 2323 O O . LYS A 1 297 ? -23.935 0.445 26.082 1.00 92.88 297 LYS A O 1
ATOM 2328 N N . ARG A 1 298 ? -23.017 -1.007 27.536 1.00 94.00 298 ARG A N 1
ATOM 2329 C CA . ARG A 1 298 ? -22.599 -1.988 26.532 1.00 94.00 298 ARG A CA 1
ATOM 2330 C C . ARG A 1 298 ? -23.787 -2.846 26.113 1.00 94.00 298 ARG A C 1
ATOM 2332 O O . ARG A 1 298 ? -24.426 -3.458 26.969 1.00 94.00 298 ARG A O 1
ATOM 2339 N N . LEU A 1 299 ? -24.050 -2.906 24.815 1.00 94.44 299 LEU A N 1
ATOM 2340 C CA . LEU A 1 299 ? -25.116 -3.713 24.231 1.00 94.44 299 LEU A CA 1
ATOM 2341 C C . LEU A 1 299 ? -24.644 -5.140 23.945 1.00 94.44 299 LEU A C 1
ATOM 2343 O O . LEU A 1 299 ? -25.325 -6.092 24.311 1.00 94.44 299 LEU A O 1
ATOM 2347 N N . ALA A 1 300 ? -23.469 -5.289 23.330 1.00 93.88 300 ALA A N 1
ATOM 2348 C CA . ALA A 1 300 ? -22.941 -6.587 22.919 1.00 93.88 300 ALA A CA 1
ATOM 2349 C C . ALA A 1 300 ? -21.408 -6.602 22.890 1.00 93.88 300 ALA A C 1
ATOM 2351 O O . ALA A 1 300 ? -20.764 -5.552 22.820 1.00 93.88 300 ALA A O 1
ATOM 2352 N N . ILE A 1 301 ? -20.837 -7.806 22.933 1.00 94.00 301 ILE A N 1
ATOM 2353 C CA . ILE A 1 301 ? -19.415 -8.069 22.698 1.00 94.00 301 ILE A CA 1
ATOM 2354 C C . ILE A 1 301 ? -19.324 -9.233 21.718 1.00 94.00 301 ILE A C 1
ATOM 2356 O O . ILE A 1 301 ? -19.944 -10.269 21.941 1.00 94.00 301 ILE A O 1
ATOM 2360 N N . PHE A 1 302 ? -18.517 -9.067 20.680 1.00 92.56 302 PHE A N 1
ATOM 2361 C CA . PHE A 1 302 ? -18.153 -10.108 19.730 1.00 92.56 302 PHE A CA 1
ATOM 2362 C C . PHE A 1 302 ? -16.672 -10.437 19.916 1.00 92.56 302 PHE A C 1
ATOM 2364 O O . PHE A 1 302 ? -15.845 -9.528 20.007 1.00 92.56 302 PHE A O 1
ATOM 2371 N N . GLN A 1 303 ? -16.348 -11.721 20.025 1.00 86.88 303 GLN A N 1
ATOM 2372 C CA . GLN A 1 303 ? -14.986 -12.240 20.159 1.00 86.88 303 GLN A CA 1
ATOM 2373 C C . GLN A 1 303 ? -14.829 -13.421 19.199 1.00 86.88 303 GLN A C 1
ATOM 2375 O O . GLN A 1 303 ? -15.744 -14.238 19.107 1.00 86.88 303 GLN A O 1
ATOM 2380 N N . GLU A 1 304 ? -13.691 -13.483 18.503 1.00 64.12 304 GLU A N 1
ATOM 2381 C CA . GLU A 1 304 ? -13.278 -14.623 17.662 1.00 64.12 304 GLU A CA 1
ATOM 2382 C C . GLU A 1 304 ? -12.441 -15.669 18.412 1.00 64.12 304 GLU A C 1
ATOM 2384 O O . GLU A 1 304 ? -11.440 -15.311 19.089 1.00 64.12 304 GLU A O 1
#

Solvent-accessible surface area (backbone atoms only — not comparable to full-atom values): 17224 Å² total; per-residue (Å²): 132,82,76,80,78,70,94,59,42,34,42,36,37,36,29,45,98,84,40,68,63,31,62,69,40,44,66,46,52,52,54,45,38,66,74,33,64,94,72,46,48,63,49,75,42,61,37,79,85,32,55,68,59,28,61,68,71,64,62,88,60,69,61,39,40,39,37,34,48,94,69,25,33,26,78,62,84,74,64,83,50,59,65,53,47,48,50,31,72,77,56,47,56,79,77,50,74,69,43,75,58,76,74,80,75,49,76,63,56,53,49,51,53,52,50,51,52,54,50,51,54,42,41,72,74,42,46,69,64,43,50,53,52,52,54,53,52,50,50,54,51,50,52,52,52,50,52,47,51,52,52,58,75,67,51,72,83,79,69,74,58,74,50,85,83,62,53,73,56,79,42,58,76,39,66,28,75,36,94,55,36,40,40,35,45,46,63,92,34,29,37,40,32,30,36,60,55,100,62,76,40,85,72,49,76,45,74,55,93,58,92,47,33,43,46,22,51,32,54,36,78,83,60,48,39,33,37,38,17,17,50,66,7,31,39,33,42,41,48,81,66,79,46,97,87,51,72,64,51,70,49,84,67,34,67,49,78,53,102,88,49,79,41,33,22,29,23,66,41,52,48,58,43,82,91,46,72,31,36,38,38,35,28,63,78,59,34,39,38,33,34,31,66,85,76,71,39,77,75,48,76,46,74,126

Foldseek 3Di:
DDDDPPQFKEKEWEAAPPDPVQVVLVVLLVVLCVVCPPQYHYYYDDCVVVVLVCVQVVPPDPGWIWIDHDQKIFTDDDDSHNVGVNVCSPPVVVVTDIDGRDDDDDPVSVVVVVVVVVLVVCCVVPVVVSVVVVVVVVVVVVVVVVVVVVVVVPDPPPDDFQDPVNQQPWADWDWEDEDQKIWIQHTPQKIWIWGNPVDTDTLDIDHFPDPTHWAEKYAANVNFWIWTWHQQQKIKIDGSDDDVLDDIDMDHHAWDDDPPDIGGWTFNYKAADRPAQKIWTDTPNQKIWIDHPNVRDTDDIDHD

pLDDT: mean 85.45, std 12.49, range [31.14, 96.56]

Secondary structure (DSSP, 8-state):
-------S-EEEEEE-TT-HHHHHHHHHHHHHHHHTTTTSEEEEEETTT-HHHHHHTT--SSSEEEEEETTEEEEE-S--SHHHHHHHHHTGGGGS--EEPPPPPPHHHHHHHHHHHHHHHHHHH-HHHHHHHHHHHHHHHHHHHHHHHHHHHH---------GGGGGPPPPPEEEEETTEEEEEPGGGEEEEEEESSSEEEEEEEE-S-SS-EEEEEE-TTSSEEEEEETTSEEEEEESS--TT---EEEE-SEEE-SS-EEE--EEEEEE-SSSSEEEEEETTSEEEEEETTTTEEEEEEE-

Organism: Blastocystis hominis (NCBI:txid12968)

Nearest PDB structures (foldseek):
  3w8j-assembly1_A  TM=9.300E-01  e=8.267E-08  Homo sapiens
  5ayl-assembly1_A  TM=8.998E-01  e=1.391E-05  Mus musculus
  3apo-assembly1_A  TM=9.040E-01  e=3.835E-05  Mus musculus
  6zmu-assembly1_C  TM=8.650E-01  e=3.426E-05  Drosophila melanogaster
  7q3k-assembly3_C  TM=8.961E-01  e=1.252E-04  synthetic construct

Radius of gyration: 33.72 Å; Cα contacts (8 Å, |Δi|>4): 520; chains: 1; bounding box: 63×68×84 Å